Protein AF-A0A2X3F222-F1 (afdb_monomer_lite)

Foldseek 3Di:
DVVVCVPDPPDLVVVLVVVVCQLVVQLVVQVVVVHHSNVSSVVSVVCCVPVCPLVPDDPVSNVVSVVVVVVVVCVVQVVLVVVLVVCVVVLVVVVVVVQVVDPPRDPVVLLVLLVVVLVVLLCVQLVVLVVLLVCQCVPVPPHRDPSVPDDSLVSNLVSLQDQDGNVLQVVLVPPDQADPVRHGDPCSSVSSNSSSSNNVVSVVSSVPVNCVSCVPDPDPVVVVVVVVVVVVVVVVVVVVVVVPPPPPDDDDDDDDDDDDDDDPPPPVVPDDD

Sequence (273 aa):
MRFLSRWGGDEPATQIVLLFLLPFASYLIAEHIGVSGILAAVAAGMTITRSGVMRTAPLAMRLRANSTWAMLEFVFNGMVFLLLGLQLPDILSSSLVAAEADPNVETWMLFTDIILIYAALMLVRFGWLWSMRKLSQRFLKKKPMEFGSWTTRELLISSVAGVRGAITLAGVLSIPLLLPDGNVFPARYELIFLAAGVILFSLFVGVIALPILLRHIESSDNVQQRKEERLARAATADVAIVAIPEDGRASGGGYQREYRYPAADRSQFAGDR

Radius of gyration: 27.93 Å; chains: 1; bounding box: 78×51×76 Å

Secondary structure (DSSP, 8-state):
-TTTTTTS-S-HHHHHHHHHHHHHHHHHHHHHTTS-HHHHHHHHHHHHHHTSHHHHS-HHHHHHHHHHHHHHHHHHHHHHHHHHHHHHHHHHHHHHHHHHTSTT--HHHHHHHHHHHHHHHHHHHHHHHHHHHHHHHHH-SSS--GGGG--HHHHHHHHHH----HHHHHHHHTS-SB-TTSPBPTTHHHHHHHHHHHHHHHHHHHHHHHHHHHTT---HHHHHHHHHHHHHHHHHHHHHHHHS-S-SS----------------GGGGSS--

InterPro domains:
  IPR004705 Cation/H+ exchanger, CPA1 family, bacteria [TIGR00831] (4-245)
  IPR006153 Cation/H+ exchanger, transmembrane domain [PF00999] (2-215)
  IPR018422 Cation/H+ exchanger, CPA1 family [PTHR10110] (11-230)

Structure (mmCIF, N/CA/C/O backbone):
data_AF-A0A2X3F222-F1
#
_entry.id   AF-A0A2X3F222-F1
#
loop_
_atom_site.group_PDB
_atom_site.id
_atom_site.type_symbol
_atom_site.label_atom_id
_atom_site.label_alt_id
_atom_site.label_comp_id
_atom_site.label_asym_id
_atom_site.label_entity_id
_atom_site.label_seq_id
_atom_site.pdbx_PDB_ins_code
_atom_site.Cartn_x
_atom_site.Cartn_y
_atom_site.Cartn_z
_atom_site.occupancy
_atom_site.B_iso_or_equiv
_atom_site.auth_seq_id
_atom_site.auth_comp_id
_atom_site.auth_asym_id
_atom_site.auth_atom_id
_atom_site.pdbx_PDB_model_num
ATOM 1 N N . MET A 1 1 ? -8.999 19.609 20.726 1.00 48.91 1 MET A N 1
ATOM 2 C CA . MET A 1 1 ? -10.269 19.864 20.003 1.00 48.91 1 MET A CA 1
ATOM 3 C C . MET A 1 1 ? -11.337 20.644 20.783 1.00 48.91 1 MET A C 1
ATOM 5 O O . MET A 1 1 ? -12.169 21.240 20.120 1.00 48.91 1 MET A O 1
ATOM 9 N N . ARG A 1 2 ? -11.296 20.780 22.125 1.00 45.56 2 ARG A N 1
ATOM 10 C CA . ARG A 1 2 ? -12.192 21.716 22.861 1.00 45.56 2 ARG A CA 1
ATOM 11 C C . ARG A 1 2 ? -12.072 23.188 22.420 1.00 45.56 2 ARG A C 1
ATOM 13 O O . ARG A 1 2 ? -13.019 23.947 22.552 1.00 45.56 2 ARG A O 1
ATOM 20 N N . PHE A 1 3 ? -10.912 23.574 21.889 1.00 46.97 3 PHE A N 1
ATOM 21 C CA . PHE A 1 3 ? -10.687 24.890 21.287 1.00 46.97 3 PHE A CA 1
ATOM 22 C C . PHE A 1 3 ? -11.199 25.001 19.839 1.00 46.97 3 PHE A C 1
ATOM 24 O O . PHE A 1 3 ? -11.546 26.093 19.415 1.00 46.97 3 PHE A O 1
ATOM 31 N N . LEU A 1 4 ? -11.314 23.888 19.101 1.00 52.56 4 LEU A N 1
ATOM 32 C CA . LEU A 1 4 ? -11.770 23.881 17.702 1.00 52.56 4 LEU A CA 1
ATOM 33 C C . LEU A 1 4 ? -13.299 23.989 17.592 1.00 52.56 4 LEU A C 1
ATOM 35 O O . LEU A 1 4 ? -13.786 24.715 16.734 1.00 52.56 4 LEU A O 1
ATOM 39 N N . SER A 1 5 ? -14.052 23.378 18.515 1.00 53.50 5 SER A N 1
ATOM 40 C CA . SER A 1 5 ? -15.519 23.526 18.575 1.00 53.50 5 SER A CA 1
ATOM 41 C C . SER A 1 5 ? -15.985 24.902 19.066 1.00 53.50 5 SER A C 1
ATOM 43 O O . SER A 1 5 ? -17.172 25.189 19.044 1.00 53.50 5 SER A O 1
ATOM 45 N N . ARG A 1 6 ? -15.071 25.746 19.572 1.00 51.66 6 ARG A N 1
ATOM 46 C CA . ARG A 1 6 ? -15.379 27.130 19.968 1.00 51.66 6 ARG A CA 1
ATOM 47 C C . ARG A 1 6 ? -15.215 28.130 18.825 1.00 51.66 6 ARG A C 1
ATOM 49 O O . ARG A 1 6 ? -15.689 29.249 18.974 1.00 51.66 6 ARG A O 1
ATOM 56 N N . TRP A 1 7 ? -14.521 27.763 17.744 1.00 54.97 7 TRP A N 1
ATOM 57 C CA . TRP A 1 7 ? -14.196 28.670 16.633 1.00 54.97 7 TRP A CA 1
ATOM 58 C C . TRP A 1 7 ? -14.857 28.283 15.308 1.00 54.97 7 TRP A C 1
ATOM 60 O O . TRP A 1 7 ? -15.186 29.171 14.530 1.00 54.97 7 TRP A O 1
ATOM 70 N N . GLY A 1 8 ? -15.093 26.995 15.051 1.00 51.59 8 GLY A N 1
ATOM 71 C CA . GLY A 1 8 ? -15.929 26.552 13.937 1.00 51.59 8 GLY A CA 1
ATOM 72 C C . GLY A 1 8 ? -17.307 26.196 14.466 1.00 51.59 8 GLY A C 1
ATOM 73 O O . GLY A 1 8 ? -17.399 25.299 15.304 1.00 51.59 8 GLY A O 1
ATOM 74 N N . GLY A 1 9 ? -18.352 26.885 14.000 1.00 51.09 9 GLY A N 1
ATOM 75 C CA . GLY A 1 9 ? -19.736 26.482 14.251 1.00 51.09 9 GLY A CA 1
ATOM 76 C C . GLY A 1 9 ? -19.948 24.997 13.936 1.00 51.09 9 GLY A C 1
ATOM 77 O O . GLY A 1 9 ? -19.150 24.393 13.217 1.00 51.09 9 GLY A O 1
ATOM 78 N N . ASP A 1 10 ? -21.012 24.405 14.479 1.00 59.97 10 ASP A N 1
ATOM 79 C CA . ASP A 1 10 ? -21.367 22.974 14.393 1.00 59.97 10 ASP A CA 1
ATOM 80 C C . ASP A 1 10 ? -21.616 22.437 12.959 1.00 59.97 10 ASP A C 1
ATOM 82 O O . ASP A 1 10 ? -22.287 21.425 12.756 1.00 59.97 10 ASP A O 1
ATOM 86 N N . GLU A 1 11 ? -21.074 23.083 11.929 1.00 67.38 11 GLU A N 1
ATOM 87 C CA . GLU A 1 11 ? -21.138 22.646 10.550 1.00 67.38 11 GLU A CA 1
ATOM 88 C C . GLU A 1 11 ? -20.187 21.465 10.306 1.00 67.38 11 GLU A C 1
ATOM 90 O O . GLU A 1 11 ? -18.958 21.584 10.405 1.00 67.38 11 GLU A O 1
ATOM 95 N N . PRO A 1 12 ? -20.732 20.294 9.936 1.00 68.06 12 PRO A N 1
ATOM 96 C CA . PRO A 1 12 ? -19.948 19.079 9.773 1.00 68.06 12 PRO A CA 1
ATOM 97 C C . PRO A 1 12 ? -18.905 19.176 8.654 1.00 68.06 12 PRO A C 1
ATOM 99 O O . PRO A 1 12 ? -17.902 18.471 8.707 1.00 68.06 12 PRO A O 1
ATOM 102 N N . ALA A 1 13 ? -19.102 20.058 7.672 1.00 72.88 13 ALA A N 1
ATOM 103 C CA . ALA A 1 13 ? -18.168 20.260 6.568 1.00 72.88 13 ALA A CA 1
ATOM 104 C C . ALA A 1 13 ? -16.805 20.795 7.043 1.00 72.88 13 ALA A C 1
ATOM 106 O O . ALA A 1 13 ? -15.770 20.238 6.683 1.00 72.88 13 ALA A O 1
ATOM 107 N N . THR A 1 14 ? -16.793 21.809 7.912 1.00 76.50 14 THR A N 1
ATOM 108 C CA . THR A 1 14 ? -15.559 22.419 8.437 1.00 76.50 14 THR A CA 1
ATOM 109 C C . THR A 1 14 ? -14.728 21.407 9.218 1.00 76.50 14 THR A C 1
ATOM 111 O O . THR A 1 14 ? -13.509 21.335 9.069 1.00 76.50 14 THR A O 1
ATOM 114 N N . GLN A 1 15 ? -15.389 20.564 10.014 1.00 70.56 15 GLN A N 1
ATOM 115 C CA . GLN A 1 15 ? -14.712 19.524 10.788 1.00 70.56 15 GLN A CA 1
ATOM 116 C C . GLN A 1 15 ? -14.126 18.426 9.894 1.00 70.56 15 GLN A C 1
ATOM 118 O O . GLN A 1 15 ? -13.023 17.950 10.159 1.00 70.56 15 GLN A O 1
ATOM 123 N N . ILE A 1 16 ? -14.823 18.067 8.811 1.00 75.38 16 ILE A N 1
ATOM 124 C CA . ILE A 1 16 ? -14.323 17.120 7.809 1.00 75.38 16 ILE A CA 1
ATOM 125 C C . ILE A 1 16 ? -13.085 17.691 7.101 1.00 75.38 16 ILE A C 1
ATOM 127 O O . ILE A 1 16 ? -12.068 17.009 7.019 1.00 75.38 16 ILE A O 1
ATOM 131 N N . VAL A 1 17 ? -13.121 18.949 6.652 1.00 81.00 17 VAL A N 1
ATOM 132 C CA . VAL A 1 17 ? -11.968 19.598 5.995 1.00 81.00 17 VAL A CA 1
ATOM 133 C C . VAL A 1 17 ? -10.760 19.664 6.929 1.00 81.00 17 VAL A C 1
ATOM 135 O O . VAL A 1 17 ? -9.653 19.310 6.530 1.00 81.00 17 VAL A O 1
ATOM 138 N N . LEU A 1 18 ? -10.962 20.049 8.191 1.00 78.31 18 LEU A N 1
ATOM 139 C CA . LEU A 1 18 ? -9.892 20.062 9.191 1.00 78.31 18 LEU A CA 1
ATOM 140 C C . LEU A 1 18 ? -9.305 18.665 9.423 1.00 78.31 18 LEU A C 1
ATOM 142 O O . LEU A 1 18 ? -8.090 18.532 9.544 1.00 78.31 18 LEU A O 1
ATOM 146 N N . LEU A 1 19 ? -10.145 17.626 9.448 1.00 77.94 19 LEU A N 1
ATOM 147 C CA . LEU A 1 19 ? -9.699 16.238 9.570 1.00 77.94 19 LEU A CA 1
ATOM 148 C C . LEU A 1 19 ? -8.815 15.821 8.386 1.00 77.94 19 LEU A C 1
ATOM 150 O O . LEU A 1 19 ? -7.794 15.169 8.597 1.00 77.94 19 LEU A O 1
ATOM 154 N N . PHE A 1 20 ? -9.165 16.241 7.168 1.00 80.88 20 PHE A N 1
ATOM 155 C CA . PHE A 1 20 ? -8.349 16.009 5.974 1.00 80.88 20 PHE A CA 1
ATOM 156 C C . PHE A 1 20 ? -7.049 16.809 5.968 1.00 80.88 20 PHE A C 1
ATOM 158 O O . PHE A 1 20 ? -6.050 16.316 5.457 1.00 80.88 20 PHE A O 1
ATOM 165 N N . LEU A 1 21 ? -7.031 18.009 6.549 1.00 87.50 21 LEU A N 1
ATOM 166 C CA . LEU A 1 21 ? -5.844 18.865 6.580 1.00 87.50 21 LEU A CA 1
ATOM 167 C C . LEU A 1 21 ? -4.762 18.343 7.541 1.00 87.50 21 LEU A C 1
ATOM 169 O O . LEU A 1 21 ? -3.578 18.601 7.333 1.00 87.50 21 LEU A O 1
ATOM 173 N N . LEU A 1 22 ? -5.147 17.595 8.582 1.00 86.94 22 LEU A N 1
ATOM 174 C CA . LEU A 1 22 ? -4.231 17.103 9.620 1.00 86.94 22 LEU A CA 1
ATOM 175 C C . LEU A 1 22 ? -3.086 16.219 9.076 1.00 86.94 22 LEU A C 1
ATOM 177 O O . LEU A 1 22 ? -1.934 16.507 9.408 1.00 86.94 22 LEU A O 1
ATOM 181 N N . PRO A 1 23 ? -3.331 15.191 8.236 1.00 87.81 23 PRO A N 1
ATOM 182 C CA . PRO A 1 23 ? -2.260 14.427 7.594 1.00 87.81 23 PRO A CA 1
ATOM 183 C C . PRO A 1 23 ? -1.294 15.292 6.773 1.00 87.81 23 PRO A C 1
ATOM 185 O O . PRO A 1 23 ? -0.085 15.104 6.878 1.00 87.81 23 PRO A O 1
ATOM 188 N N . PHE A 1 24 ? -1.796 16.269 6.007 1.00 90.00 24 PHE A N 1
ATOM 189 C CA . PHE A 1 24 ? -0.954 17.153 5.187 1.00 90.00 24 PHE A CA 1
ATOM 190 C C . PHE A 1 24 ? -0.128 18.123 6.032 1.00 90.00 24 PHE A C 1
ATOM 192 O O . PHE A 1 24 ? 1.054 18.321 5.765 1.00 90.00 24 PHE A O 1
ATOM 199 N N . ALA A 1 25 ? -0.717 18.687 7.087 1.00 92.62 25 ALA A N 1
ATOM 200 C CA . ALA A 1 25 ? 0.016 19.512 8.040 1.00 92.62 25 ALA A CA 1
ATOM 201 C C . ALA A 1 25 ? 1.134 18.702 8.713 1.00 92.62 25 ALA A C 1
ATOM 203 O O . ALA A 1 25 ? 2.271 19.163 8.788 1.00 92.62 25 ALA A O 1
ATOM 204 N N . SER A 1 26 ? 0.835 17.469 9.138 1.00 93.69 26 SER A N 1
ATOM 205 C CA . SER A 1 26 ? 1.839 16.567 9.707 1.00 93.69 26 SER A CA 1
ATOM 206 C C . SER A 1 26 ? 2.945 16.224 8.710 1.00 93.69 26 SER A C 1
ATOM 208 O O . SER A 1 26 ? 4.100 16.148 9.118 1.00 93.69 26 SER A O 1
ATOM 210 N N . TYR A 1 27 ? 2.605 16.020 7.434 1.00 94.12 27 TYR A N 1
ATOM 211 C CA . TYR A 1 27 ? 3.567 15.764 6.364 1.00 94.12 27 TYR A CA 1
ATOM 212 C C . TYR A 1 27 ? 4.530 16.945 6.188 1.00 94.12 27 TYR A C 1
ATOM 214 O O . TYR A 1 27 ? 5.740 16.760 6.269 1.00 94.12 27 TYR A O 1
ATOM 222 N N . LEU A 1 28 ? 4.003 18.164 6.023 1.00 95.00 28 LEU A N 1
ATOM 223 C CA . LEU A 1 28 ? 4.816 19.361 5.779 1.00 95.00 28 LEU A CA 1
ATOM 224 C C . LEU A 1 28 ? 5.735 19.702 6.958 1.00 95.00 28 LEU A C 1
ATOM 226 O O . LEU A 1 28 ? 6.895 20.052 6.751 1.00 95.00 28 LEU A O 1
ATOM 230 N N . ILE A 1 29 ? 5.234 19.581 8.191 1.00 94.75 29 ILE A N 1
ATOM 231 C CA . ILE A 1 29 ? 6.033 19.831 9.401 1.00 94.75 29 ILE A CA 1
ATOM 232 C C . ILE A 1 29 ? 7.186 18.828 9.501 1.00 94.75 29 ILE A C 1
ATOM 234 O O . ILE A 1 29 ? 8.311 19.210 9.812 1.00 94.75 29 ILE A O 1
ATOM 238 N N . ALA A 1 30 ? 6.912 17.551 9.236 1.00 95.88 30 ALA A N 1
ATOM 239 C CA . ALA A 1 30 ? 7.915 16.495 9.274 1.00 95.88 30 ALA A CA 1
ATOM 240 C C . ALA A 1 30 ? 9.008 16.701 8.218 1.00 95.88 30 ALA A C 1
ATOM 242 O O . ALA A 1 30 ? 10.193 16.658 8.555 1.00 95.88 30 ALA A O 1
ATOM 243 N N . GLU A 1 31 ? 8.617 17.015 6.984 1.00 94.31 31 GLU A N 1
ATOM 244 C CA . GLU A 1 31 ? 9.564 17.261 5.895 1.00 94.31 31 GLU A CA 1
ATOM 245 C C . GLU A 1 31 ? 10.481 18.456 6.208 1.00 94.31 31 GLU A C 1
ATOM 247 O O . GLU A 1 31 ? 11.683 18.410 5.957 1.00 94.31 31 GLU A O 1
ATOM 252 N N . HIS A 1 32 ? 9.947 19.502 6.853 1.00 95.06 32 HIS A N 1
ATOM 253 C CA . HIS A 1 32 ? 10.725 20.681 7.246 1.00 95.06 32 HIS A CA 1
ATOM 254 C C . HIS A 1 32 ? 11.795 20.387 8.311 1.00 95.06 32 HIS A C 1
ATOM 256 O O . HIS A 1 32 ? 12.809 21.077 8.380 1.00 95.06 32 HIS A O 1
ATOM 262 N N . ILE A 1 33 ? 11.587 19.358 9.136 1.00 95.75 33 ILE A N 1
ATOM 263 C CA . ILE A 1 33 ? 12.533 18.914 10.175 1.00 95.75 33 ILE A CA 1
ATOM 264 C C . ILE A 1 33 ? 13.461 17.803 9.629 1.00 95.75 33 ILE A C 1
ATOM 266 O O . ILE A 1 33 ? 14.334 17.307 10.338 1.00 95.75 33 ILE A O 1
ATOM 270 N N . GLY A 1 34 ? 13.311 17.416 8.355 1.00 93.25 34 GLY A N 1
ATOM 271 C CA . GLY A 1 34 ? 14.131 16.391 7.704 1.00 93.25 34 GLY A CA 1
ATOM 272 C C . GLY A 1 34 ? 13.767 14.954 8.093 1.00 93.25 34 GLY A C 1
ATOM 273 O O . GLY A 1 34 ? 14.592 14.052 7.949 1.00 93.25 34 GLY A O 1
ATOM 274 N N . VAL A 1 35 ? 12.553 14.720 8.605 1.00 95.50 35 VAL A N 1
ATOM 275 C CA . VAL A 1 35 ? 12.031 13.373 8.892 1.00 95.50 35 VAL A CA 1
ATOM 276 C C . VAL A 1 35 ? 10.973 12.976 7.861 1.00 95.50 35 VAL A C 1
ATOM 278 O O . VAL A 1 35 ? 10.419 13.824 7.174 1.00 95.50 35 VAL A O 1
ATOM 281 N N . SER A 1 36 ? 10.662 11.681 7.743 1.00 93.31 36 SER A N 1
ATOM 282 C CA . SER A 1 36 ? 9.719 11.197 6.723 1.00 93.31 36 SER A CA 1
ATOM 283 C C . SER A 1 36 ? 8.306 11.765 6.917 1.00 93.31 36 SER A C 1
ATOM 285 O O . SER A 1 36 ? 7.572 11.327 7.814 1.00 93.31 36 SER A O 1
ATOM 287 N N . GLY A 1 37 ? 7.891 12.673 6.026 1.00 92.31 37 GLY A N 1
ATOM 288 C CA . GLY A 1 37 ? 6.539 13.229 6.024 1.00 92.31 37 GLY A CA 1
ATOM 289 C C . GLY A 1 37 ? 5.447 12.168 5.879 1.00 92.31 37 GLY A C 1
ATOM 290 O O . GLY A 1 37 ? 4.405 12.247 6.534 1.00 92.31 37 GLY A O 1
ATOM 291 N N . ILE A 1 38 ? 5.693 11.129 5.073 1.00 91.94 38 ILE A N 1
ATOM 292 C CA . ILE A 1 38 ? 4.734 10.036 4.837 1.00 91.94 38 ILE A CA 1
ATOM 293 C C . ILE A 1 38 ? 4.471 9.267 6.138 1.00 91.94 38 ILE A C 1
ATOM 295 O O . ILE A 1 38 ? 3.317 9.050 6.510 1.00 91.94 38 ILE A O 1
ATOM 299 N N . LEU A 1 39 ? 5.528 8.890 6.868 1.00 93.25 39 LEU A N 1
ATOM 300 C CA . LEU A 1 39 ? 5.387 8.181 8.143 1.00 93.25 39 LEU A CA 1
ATOM 301 C C . LEU A 1 39 ? 4.726 9.057 9.212 1.00 93.25 39 LEU A C 1
ATOM 303 O O . LEU A 1 39 ? 3.923 8.549 9.996 1.00 93.25 39 LEU A O 1
ATOM 307 N N . ALA A 1 40 ? 5.006 10.363 9.219 1.00 94.50 40 ALA A N 1
ATOM 308 C CA . ALA A 1 40 ? 4.361 11.304 10.129 1.00 94.50 40 ALA A CA 1
ATOM 309 C C . ALA A 1 40 ? 2.846 11.399 9.876 1.00 94.50 40 ALA A C 1
ATOM 311 O O . ALA A 1 40 ? 2.055 11.262 10.811 1.00 94.50 40 ALA A O 1
ATOM 312 N N . ALA A 1 41 ? 2.429 11.535 8.613 1.00 92.56 41 ALA A N 1
ATOM 313 C CA . ALA A 1 41 ? 1.017 11.552 8.233 1.00 92.56 41 ALA A CA 1
ATOM 314 C C . ALA A 1 41 ? 0.291 10.247 8.620 1.00 92.56 41 ALA A C 1
ATOM 316 O O . ALA A 1 41 ? -0.818 10.286 9.161 1.00 92.56 41 ALA A O 1
ATOM 317 N N . VAL A 1 42 ? 0.935 9.090 8.417 1.00 91.56 42 VAL A N 1
ATOM 318 C CA . VAL A 1 42 ? 0.401 7.779 8.831 1.00 91.56 42 VAL A CA 1
ATOM 319 C C . VAL A 1 42 ? 0.269 7.692 10.352 1.00 91.56 42 VAL A C 1
ATOM 321 O O . VAL A 1 42 ? -0.779 7.281 10.856 1.00 91.56 42 VAL A O 1
ATOM 324 N N . ALA A 1 43 ? 1.290 8.118 11.099 1.00 91.19 43 ALA A N 1
ATOM 325 C CA . ALA A 1 43 ? 1.252 8.140 12.558 1.00 91.19 43 ALA A CA 1
ATOM 326 C C . ALA A 1 43 ? 0.135 9.057 13.083 1.00 91.19 43 ALA A C 1
ATOM 328 O O . ALA A 1 43 ? -0.583 8.679 14.016 1.00 91.19 43 ALA A O 1
ATOM 329 N N . ALA A 1 44 ? -0.071 10.219 12.456 1.00 88.44 44 ALA A N 1
ATOM 330 C CA . ALA A 1 44 ? -1.178 11.117 12.771 1.00 88.44 44 ALA A CA 1
ATOM 331 C C . ALA A 1 44 ? -2.538 10.432 12.543 1.00 88.44 44 ALA A C 1
ATOM 333 O O . ALA A 1 44 ? -3.371 10.415 13.452 1.00 88.44 44 ALA A O 1
ATOM 334 N N . GLY A 1 45 ? -2.740 9.780 11.391 1.00 85.19 45 GLY A N 1
ATOM 335 C CA . GLY A 1 45 ? -3.969 9.033 11.087 1.00 85.19 45 GLY A CA 1
ATOM 336 C C . GLY A 1 45 ? -4.243 7.877 12.062 1.00 85.19 45 GLY A C 1
ATOM 337 O O . GLY A 1 45 ? -5.357 7.737 12.585 1.00 85.19 45 GLY A O 1
ATOM 338 N N . MET A 1 46 ? -3.215 7.086 12.387 1.00 86.69 46 MET A N 1
ATOM 339 C CA . MET A 1 46 ? -3.308 6.013 13.388 1.00 86.69 46 MET A CA 1
ATOM 340 C C . MET A 1 46 ? -3.661 6.563 14.777 1.00 86.69 46 MET A C 1
ATOM 342 O O . MET A 1 46 ? -4.501 5.994 15.481 1.00 86.69 46 MET A O 1
ATOM 346 N N . THR A 1 47 ? -3.067 7.695 15.163 1.00 84.50 47 THR A N 1
ATOM 347 C CA . THR A 1 47 ? -3.325 8.352 16.453 1.00 84.50 47 THR A CA 1
ATOM 348 C C . THR A 1 47 ? -4.754 8.880 16.535 1.00 84.50 47 THR A C 1
ATOM 350 O O . THR A 1 47 ? -5.434 8.649 17.537 1.00 84.50 47 THR A O 1
ATOM 353 N N . ILE A 1 48 ? -5.254 9.523 15.475 1.00 76.94 48 ILE A N 1
ATOM 354 C CA . ILE A 1 48 ? -6.639 10.012 15.397 1.00 76.94 48 ILE A CA 1
ATOM 355 C C . ILE A 1 48 ? -7.621 8.851 15.588 1.00 76.94 48 ILE A C 1
ATOM 357 O O . ILE A 1 48 ? -8.530 8.943 16.416 1.00 76.94 48 ILE A O 1
ATOM 361 N N . THR A 1 49 ? -7.383 7.728 14.910 1.00 73.12 49 THR A N 1
ATOM 362 C CA . THR A 1 49 ? -8.237 6.534 14.999 1.00 73.12 49 THR A CA 1
ATOM 363 C C . THR A 1 49 ? -8.220 5.919 16.404 1.00 73.12 49 THR A C 1
ATOM 365 O O . THR A 1 49 ? -9.268 5.550 16.938 1.00 73.12 49 THR A O 1
ATOM 368 N N . ARG A 1 50 ? -7.046 5.854 17.047 1.00 70.00 50 ARG A N 1
ATOM 369 C CA . ARG A 1 50 ? -6.871 5.228 18.371 1.00 70.00 50 ARG A CA 1
ATOM 370 C C . ARG A 1 50 ? -7.306 6.112 19.541 1.00 70.00 50 ARG A C 1
ATOM 372 O O . ARG A 1 50 ? -7.713 5.594 20.576 1.00 70.00 50 ARG A O 1
ATOM 379 N N . SER A 1 51 ? -7.237 7.431 19.390 1.00 66.50 51 SER A N 1
ATOM 380 C CA . SER A 1 51 ? -7.517 8.403 20.458 1.00 66.50 51 SER A CA 1
ATOM 381 C C . SER A 1 51 ? -8.981 8.442 20.920 1.00 66.50 51 SER A C 1
ATOM 383 O O . SER A 1 51 ? -9.299 9.137 21.882 1.00 66.50 51 SER A O 1
ATOM 385 N N . GLY A 1 52 ? -9.896 7.733 20.245 1.00 59.94 52 GLY A N 1
ATOM 386 C CA . GLY A 1 52 ? -11.322 7.736 20.585 1.00 59.94 52 GLY A CA 1
ATOM 387 C C . GLY A 1 52 ? -12.011 9.081 20.336 1.00 59.94 52 GLY A C 1
ATOM 388 O O . GLY A 1 52 ? -13.201 9.206 20.607 1.00 59.94 52 GLY A O 1
ATOM 389 N N . VAL A 1 53 ? -11.304 10.063 19.768 1.00 57.25 53 VAL A N 1
ATOM 390 C CA . VAL A 1 53 ? -11.819 11.399 19.429 1.00 57.25 53 VAL A CA 1
ATOM 391 C C . VAL A 1 53 ? -13.026 11.300 18.493 1.00 57.25 53 VAL A C 1
ATOM 393 O O . VAL A 1 53 ? -14.019 11.994 18.690 1.00 57.25 53 VAL A O 1
ATOM 396 N N . MET A 1 54 ? -13.001 10.350 17.553 1.00 55.97 54 MET A N 1
ATOM 397 C CA . MET A 1 54 ? -14.139 10.060 16.676 1.00 55.97 54 MET A CA 1
ATOM 398 C C . MET A 1 54 ? -15.344 9.466 17.424 1.00 55.97 54 MET A C 1
ATOM 400 O O . MET A 1 54 ? -16.455 9.527 16.919 1.00 55.97 54 MET A O 1
ATOM 404 N N . ARG A 1 55 ? -15.153 8.861 18.604 1.00 54.91 55 ARG A N 1
ATOM 405 C CA . ARG A 1 55 ? -16.202 8.165 19.373 1.00 54.91 55 ARG A CA 1
ATOM 406 C C . ARG A 1 55 ? -17.129 9.140 20.109 1.00 54.91 55 ARG A C 1
ATOM 408 O O . ARG A 1 55 ? -18.269 8.782 20.376 1.00 54.91 55 ARG A O 1
ATOM 415 N N . THR A 1 56 ? -16.649 10.356 20.377 1.00 55.62 56 THR A N 1
ATOM 416 C CA . THR A 1 56 ? -17.412 11.459 20.990 1.00 55.62 56 THR A CA 1
ATOM 417 C C . THR A 1 56 ? -18.100 12.346 19.942 1.00 55.62 56 THR A C 1
ATOM 419 O O . THR A 1 56 ? -18.972 13.138 20.286 1.00 55.62 56 THR A O 1
ATOM 422 N N . ALA A 1 57 ? -17.731 12.223 18.662 1.00 62.41 57 ALA A N 1
ATOM 423 C CA . ALA A 1 57 ? -18.365 12.957 17.572 1.00 62.41 57 ALA A CA 1
ATOM 424 C C . ALA A 1 57 ? -19.764 12.386 17.248 1.00 62.41 57 ALA A C 1
ATOM 426 O O . ALA A 1 57 ? -19.952 11.165 17.322 1.00 62.41 57 ALA A O 1
ATOM 427 N N . PRO A 1 58 ? -20.737 13.225 16.838 1.00 67.00 58 PRO A N 1
ATOM 428 C CA . PRO A 1 58 ? -22.064 12.765 16.433 1.00 67.00 58 PRO A CA 1
ATOM 429 C C . PRO A 1 58 ? -21.984 11.663 15.366 1.00 67.00 58 PRO A C 1
ATOM 431 O O . PRO A 1 58 ? -21.227 11.777 14.401 1.00 67.00 58 PRO A O 1
ATOM 434 N N . LEU A 1 59 ? -22.790 10.602 15.498 1.00 63.62 59 LEU A N 1
ATOM 435 C CA . LEU A 1 59 ? -22.768 9.444 14.587 1.00 63.62 59 LEU A CA 1
ATOM 436 C C . LEU A 1 59 ? -22.902 9.853 13.108 1.00 63.62 59 LEU A C 1
ATOM 438 O O . LEU A 1 59 ? -22.170 9.350 12.256 1.00 63.62 59 LEU A O 1
ATOM 442 N N . ALA A 1 60 ? -23.774 10.823 12.817 1.00 65.44 60 ALA A N 1
ATOM 443 C CA . ALA A 1 60 ? -23.979 11.362 11.473 1.00 65.44 60 ALA A CA 1
ATOM 444 C C . ALA A 1 60 ? -22.706 11.989 10.870 1.00 65.44 60 ALA A C 1
ATOM 446 O O . ALA A 1 60 ? -22.471 11.878 9.669 1.00 65.44 60 ALA A O 1
ATOM 447 N N . MET A 1 61 ? -21.858 12.611 11.690 1.00 68.25 61 MET A N 1
ATOM 448 C CA . MET A 1 61 ? -20.594 13.200 11.247 1.00 68.25 61 MET A CA 1
ATOM 449 C C . MET A 1 61 ? -19.554 12.128 10.919 1.00 68.25 61 MET A C 1
ATOM 451 O O . MET A 1 61 ? -18.875 12.233 9.902 1.00 68.25 61 MET A O 1
ATOM 455 N N . ARG A 1 62 ? -19.470 11.063 11.727 1.00 70.56 62 ARG A N 1
ATOM 456 C CA . ARG A 1 62 ? -18.559 9.932 11.478 1.00 70.56 62 ARG A CA 1
ATOM 457 C C . ARG A 1 62 ? -18.898 9.214 10.178 1.00 70.56 62 ARG A C 1
ATOM 459 O O . ARG A 1 62 ? -18.006 8.902 9.401 1.00 70.56 62 ARG A O 1
ATOM 466 N N . LEU A 1 63 ? -20.190 8.979 9.939 1.00 73.88 63 LEU A N 1
ATOM 467 C CA . LEU A 1 63 ? -20.668 8.334 8.715 1.00 73.88 63 LEU A CA 1
ATOM 468 C C . LEU A 1 63 ? -20.344 9.175 7.478 1.00 73.88 63 LEU A C 1
ATOM 470 O O . LEU A 1 63 ? -19.846 8.638 6.490 1.00 73.88 63 LEU A O 1
ATOM 474 N N . ARG A 1 64 ? -20.557 10.495 7.550 1.00 77.12 64 ARG A N 1
ATOM 475 C CA . ARG A 1 64 ? -20.197 11.421 6.467 1.00 77.12 64 ARG A CA 1
ATOM 476 C C . ARG A 1 64 ? -18.687 11.453 6.230 1.00 77.12 64 ARG A C 1
ATOM 478 O O . ARG A 1 64 ? -18.270 11.255 5.098 1.00 77.12 64 ARG A O 1
ATOM 485 N N . ALA A 1 65 ? -17.879 11.608 7.280 1.00 77.06 65 ALA A N 1
ATOM 486 C CA . ALA A 1 65 ? -16.419 11.621 7.174 1.00 77.06 65 ALA A CA 1
ATOM 487 C C . ALA A 1 65 ? -15.866 10.315 6.577 1.00 77.06 65 ALA A C 1
ATOM 489 O O . ALA A 1 65 ? -15.057 10.365 5.655 1.00 77.06 65 ALA A O 1
ATOM 490 N N . ASN A 1 66 ? -16.352 9.158 7.038 1.00 81.81 66 ASN A N 1
ATOM 491 C CA . ASN A 1 66 ? -15.958 7.855 6.497 1.00 81.81 66 ASN A CA 1
ATOM 492 C C . ASN A 1 66 ? -16.348 7.706 5.023 1.00 81.81 66 ASN A C 1
ATOM 494 O O . ASN A 1 66 ? -15.569 7.176 4.239 1.00 81.81 66 ASN A O 1
ATOM 498 N N . SER A 1 67 ? -17.532 8.187 4.636 1.00 85.81 67 SER A N 1
ATOM 499 C CA . SER A 1 67 ? -17.991 8.129 3.243 1.00 85.81 67 SER A CA 1
ATOM 500 C C . SER A 1 67 ? -17.141 9.021 2.337 1.00 85.81 67 SER A C 1
ATOM 502 O O . SER A 1 67 ? -16.719 8.585 1.270 1.00 85.81 67 SER A O 1
ATOM 504 N N . THR A 1 68 ? -16.835 10.248 2.773 1.00 86.06 68 THR A N 1
ATOM 505 C CA . THR A 1 68 ? -15.942 11.153 2.036 1.00 86.06 68 THR A CA 1
ATOM 506 C C . THR A 1 68 ? -14.533 10.572 1.922 1.00 86.06 68 THR A C 1
ATOM 508 O O . THR A 1 68 ? -13.926 10.645 0.858 1.00 86.06 68 THR A O 1
ATOM 511 N N . TRP A 1 69 ? -14.022 9.958 2.994 1.00 85.75 69 TRP A N 1
ATOM 512 C CA . TRP A 1 69 ? -12.720 9.293 2.990 1.00 85.75 69 TRP A CA 1
ATOM 513 C C . TRP A 1 69 ? -12.694 8.121 2.001 1.00 85.75 69 TRP A C 1
ATOM 515 O O . TRP A 1 69 ? -11.818 8.071 1.144 1.00 85.75 69 TRP A O 1
ATOM 525 N N . ALA A 1 70 ? -13.705 7.249 2.037 1.00 88.38 70 ALA A N 1
ATOM 526 C CA . ALA A 1 70 ? -13.835 6.131 1.103 1.00 88.38 70 ALA A CA 1
ATOM 527 C C . ALA A 1 70 ? -13.955 6.598 -0.359 1.00 88.38 70 ALA A C 1
ATOM 529 O O . ALA A 1 70 ? -13.364 5.994 -1.252 1.00 88.38 70 ALA A O 1
ATOM 530 N N . MET A 1 71 ? -14.678 7.694 -0.615 1.00 91.62 71 MET A N 1
ATOM 531 C CA . MET A 1 71 ? -14.764 8.293 -1.950 1.00 91.62 71 MET A CA 1
ATOM 532 C C . MET A 1 71 ? -13.392 8.779 -2.436 1.00 91.62 71 MET A C 1
ATOM 534 O O . MET A 1 71 ? -13.024 8.514 -3.578 1.00 91.62 71 MET A O 1
ATOM 538 N N . LEU A 1 72 ? -12.618 9.454 -1.582 1.00 90.25 72 LEU A N 1
ATOM 539 C CA . LEU A 1 72 ? -11.269 9.912 -1.930 1.00 90.25 72 LEU A CA 1
ATOM 540 C C . LEU A 1 72 ? -10.302 8.747 -2.146 1.00 90.25 72 LEU A C 1
ATOM 542 O O . LEU A 1 72 ? -9.558 8.760 -3.123 1.00 90.25 72 LEU A O 1
ATOM 546 N N . GLU A 1 73 ? -10.340 7.721 -1.294 1.00 89.50 73 GLU A N 1
ATOM 547 C CA . GLU A 1 73 ? -9.557 6.497 -1.490 1.00 89.50 73 GLU A CA 1
ATOM 548 C C . GLU A 1 73 ? -9.898 5.827 -2.822 1.00 89.50 73 GLU A C 1
ATOM 550 O O . GLU A 1 73 ? -8.997 5.413 -3.550 1.00 89.50 73 GLU A O 1
ATOM 555 N N . PHE A 1 74 ? -11.183 5.748 -3.172 1.00 90.56 74 PHE A N 1
ATOM 556 C CA . PHE A 1 74 ? -11.620 5.197 -4.450 1.00 90.56 74 PHE A CA 1
ATOM 557 C C . PHE A 1 74 ? -11.088 6.013 -5.635 1.00 90.56 74 PHE A C 1
ATOM 559 O O . PHE A 1 74 ? -10.518 5.439 -6.563 1.00 90.56 74 PHE A O 1
ATOM 566 N N . VAL A 1 75 ? -11.213 7.343 -5.587 1.00 93.69 75 VAL A N 1
ATOM 567 C CA . VAL A 1 75 ? -10.736 8.234 -6.655 1.00 93.69 75 VAL A CA 1
ATOM 568 C C . VAL A 1 75 ? -9.216 8.169 -6.795 1.00 93.69 75 VAL A C 1
ATOM 570 O O . VAL A 1 75 ? -8.723 8.006 -7.908 1.00 93.69 75 VAL A O 1
ATOM 573 N N . PHE A 1 76 ? -8.459 8.246 -5.697 1.00 91.00 76 PHE A N 1
ATOM 574 C CA . PHE A 1 76 ? -6.996 8.201 -5.753 1.00 91.00 76 PHE A CA 1
ATOM 575 C C . PHE A 1 76 ? -6.472 6.838 -6.193 1.00 91.00 76 PHE A C 1
ATOM 577 O O . PHE A 1 76 ? -5.601 6.781 -7.059 1.00 91.00 76 PHE A O 1
ATOM 584 N N . ASN A 1 77 ? -7.020 5.738 -5.671 1.00 89.75 77 ASN A N 1
ATOM 585 C CA . ASN A 1 77 ? -6.637 4.409 -6.144 1.00 89.75 77 ASN A CA 1
ATOM 586 C C . ASN A 1 77 ? -6.988 4.237 -7.627 1.00 89.75 77 ASN A C 1
ATOM 588 O O . ASN A 1 77 ? -6.149 3.776 -8.399 1.00 89.75 77 ASN A O 1
ATOM 592 N N . GLY A 1 78 ? -8.183 4.669 -8.043 1.00 90.12 78 GLY A N 1
ATOM 593 C CA . GLY A 1 78 ? -8.607 4.655 -9.441 1.00 90.12 78 GLY A CA 1
ATOM 594 C C . GLY A 1 78 ? -7.674 5.461 -10.345 1.00 90.12 78 GLY A C 1
ATOM 595 O O . GLY A 1 78 ? -7.250 4.956 -11.380 1.00 90.12 78 GLY A O 1
ATOM 596 N N . MET A 1 79 ? -7.281 6.667 -9.929 1.00 91.31 79 MET A N 1
ATOM 597 C CA . MET A 1 79 ? -6.336 7.513 -10.662 1.00 91.31 79 MET A CA 1
ATOM 598 C C . MET A 1 79 ? -4.967 6.844 -10.799 1.00 91.31 79 MET A C 1
ATOM 600 O O . MET A 1 79 ? -4.403 6.830 -11.888 1.00 91.31 79 MET A O 1
ATOM 604 N N . VAL A 1 80 ? -4.440 6.248 -9.727 1.00 88.56 80 VAL A N 1
ATOM 605 C CA . VAL A 1 80 ? -3.136 5.574 -9.757 1.00 88.56 80 VAL A CA 1
ATOM 606 C C . VAL A 1 80 ? -3.157 4.350 -10.678 1.00 88.56 80 VAL A C 1
ATOM 608 O O . VAL A 1 80 ? -2.223 4.155 -11.456 1.00 88.56 80 VAL A O 1
ATOM 611 N N . PHE A 1 81 ? -4.231 3.557 -10.656 1.00 87.44 81 PHE A N 1
ATOM 612 C CA . PHE A 1 81 ? -4.384 2.429 -11.579 1.00 87.44 81 PHE A CA 1
ATOM 613 C C . PHE A 1 81 ? -4.627 2.868 -13.025 1.00 87.44 81 PHE A C 1
ATOM 615 O O . PHE A 1 81 ? -4.119 2.222 -13.938 1.00 87.44 81 PHE A O 1
ATOM 622 N N . LEU A 1 82 ? -5.345 3.971 -13.245 1.00 90.81 82 LEU A N 1
ATOM 623 C CA . LEU A 1 82 ? -5.526 4.550 -14.575 1.00 90.81 82 LEU A CA 1
ATOM 624 C C . LEU A 1 82 ? -4.186 5.024 -15.143 1.00 90.81 82 LEU A C 1
ATOM 626 O O . LEU A 1 82 ? -3.867 4.705 -16.284 1.00 90.81 82 LEU A O 1
ATOM 630 N N . LEU A 1 83 ? -3.375 5.719 -14.339 1.00 88.75 83 LEU A N 1
ATOM 631 C CA . LEU A 1 83 ? -2.029 6.142 -14.729 1.00 88.75 83 LEU A CA 1
ATOM 632 C C . LEU A 1 83 ? -1.124 4.947 -15.036 1.00 88.75 83 LEU A C 1
ATOM 634 O O . LEU A 1 83 ? -0.423 4.976 -16.043 1.00 88.75 83 LEU A O 1
ATOM 638 N N . LEU A 1 84 ? -1.165 3.891 -14.216 1.00 87.69 84 LEU A N 1
ATOM 639 C CA . LEU A 1 84 ? -0.448 2.646 -14.502 1.00 87.69 84 LEU A CA 1
ATOM 640 C C . LEU A 1 84 ? -0.892 2.055 -15.844 1.00 87.69 84 LEU A C 1
ATOM 642 O O . LEU A 1 84 ? -0.053 1.734 -16.677 1.00 87.69 84 LEU A O 1
ATOM 646 N N . GLY A 1 85 ? -2.205 1.946 -16.060 1.00 87.81 85 GLY A N 1
ATOM 647 C CA . GLY A 1 85 ? -2.781 1.415 -17.292 1.00 87.81 85 GLY A CA 1
ATOM 648 C C . GLY A 1 85 ? -2.386 2.218 -18.530 1.00 87.81 85 GLY A C 1
ATOM 649 O O . GLY A 1 85 ? -2.089 1.630 -19.565 1.00 87.81 85 GLY A O 1
ATOM 650 N N . LEU A 1 86 ? -2.320 3.545 -18.407 1.00 89.31 86 LEU A N 1
ATOM 651 C CA . LEU A 1 86 ? -1.883 4.434 -19.481 1.00 89.31 86 LEU A CA 1
ATOM 652 C C . LEU A 1 86 ? -0.381 4.311 -19.769 1.00 89.31 86 LEU A C 1
ATOM 654 O O . LEU A 1 86 ? 0.017 4.426 -20.920 1.00 89.31 86 LEU A O 1
ATOM 658 N N . GLN A 1 87 ? 0.442 4.062 -18.748 1.00 85.69 87 GLN A N 1
ATOM 659 C CA . GLN A 1 87 ? 1.893 3.909 -18.898 1.00 85.69 87 GLN A CA 1
ATOM 660 C C . GLN A 1 87 ? 2.305 2.513 -19.392 1.00 85.69 87 GLN A C 1
ATOM 662 O O . GLN A 1 87 ? 3.421 2.350 -19.878 1.00 85.69 87 GLN A O 1
ATOM 667 N N . LEU A 1 88 ? 1.435 1.499 -19.288 1.00 83.81 88 LEU A N 1
ATOM 668 C CA . LEU A 1 88 ? 1.767 0.121 -19.671 1.00 83.81 88 LEU A CA 1
ATOM 669 C C . LEU A 1 88 ? 2.297 -0.035 -21.106 1.00 83.81 88 LEU A C 1
ATOM 671 O O . LEU A 1 88 ? 3.292 -0.742 -21.260 1.00 83.81 88 LEU A O 1
ATOM 675 N N . PRO A 1 89 ? 1.702 0.578 -22.150 1.00 81.25 89 PRO A N 1
ATOM 676 C CA . PRO A 1 89 ? 2.206 0.449 -23.518 1.00 81.25 89 PRO A CA 1
ATOM 677 C C . PRO A 1 89 ? 3.627 1.003 -23.686 1.00 81.25 89 PRO A C 1
ATOM 679 O O . PRO A 1 89 ? 4.468 0.373 -24.332 1.00 81.25 89 PRO A O 1
ATOM 682 N N . ASP A 1 90 ? 3.919 2.144 -23.061 1.00 79.75 90 ASP A N 1
ATOM 683 C CA . ASP A 1 90 ? 5.244 2.774 -23.102 1.00 79.75 90 ASP A CA 1
ATOM 684 C C . ASP A 1 90 ? 6.280 1.921 -22.357 1.00 79.75 90 ASP A C 1
ATOM 686 O O . ASP A 1 90 ? 7.403 1.722 -22.821 1.00 79.75 90 ASP A O 1
ATOM 690 N N . ILE A 1 91 ? 5.885 1.350 -21.217 1.00 77.31 91 ILE A N 1
ATOM 691 C CA . ILE A 1 91 ? 6.718 0.437 -20.427 1.00 77.31 91 ILE A CA 1
ATOM 692 C C . ILE A 1 91 ? 7.006 -0.855 -21.213 1.00 77.31 91 ILE A C 1
ATOM 694 O O . ILE A 1 91 ? 8.144 -1.309 -21.255 1.00 77.31 91 ILE A O 1
ATOM 698 N N . LEU A 1 92 ? 6.003 -1.428 -21.885 1.00 72.75 92 LEU A N 1
ATOM 699 C CA . LEU A 1 92 ? 6.160 -2.638 -22.699 1.00 72.75 92 LEU A CA 1
ATOM 700 C C . LEU A 1 92 ? 7.075 -2.401 -23.904 1.00 72.75 92 LEU A C 1
ATOM 702 O O . LEU A 1 92 ? 7.994 -3.183 -24.133 1.00 72.75 92 LEU A O 1
ATOM 706 N N . SER A 1 93 ? 6.841 -1.327 -24.659 1.00 71.69 93 SER A N 1
ATOM 707 C CA . SER A 1 93 ? 7.624 -1.004 -25.859 1.00 71.69 93 SER A CA 1
ATOM 708 C C . SER A 1 93 ? 9.085 -0.688 -25.535 1.00 71.69 93 SER A C 1
ATOM 710 O O . SER A 1 93 ? 9.978 -1.201 -26.205 1.00 71.69 93 SER A O 1
ATOM 712 N N . SER A 1 94 ? 9.348 0.079 -24.474 1.00 66.88 94 SER A N 1
ATOM 713 C CA . SER A 1 94 ? 10.719 0.379 -24.038 1.00 66.88 94 SER A CA 1
ATOM 714 C C . SER A 1 94 ? 11.473 -0.856 -23.533 1.00 66.88 94 SER A C 1
ATOM 716 O O . SER A 1 94 ? 12.659 -1.002 -23.827 1.00 66.88 94 SER A O 1
ATOM 718 N N . SER A 1 95 ? 10.799 -1.779 -22.839 1.00 63.66 95 SER A N 1
ATOM 719 C CA . SER A 1 95 ? 11.407 -3.039 -22.391 1.00 63.66 95 SER A CA 1
ATOM 720 C C . SER A 1 95 ? 11.624 -4.050 -23.520 1.00 63.66 95 SER A C 1
ATOM 722 O O . SER A 1 95 ? 12.627 -4.757 -23.499 1.00 63.66 95 SER A O 1
ATOM 724 N N . LEU A 1 96 ? 10.736 -4.104 -24.518 1.00 63.12 96 LEU A N 1
ATOM 725 C CA . LEU A 1 96 ? 10.912 -4.946 -25.710 1.00 63.12 96 LEU A CA 1
ATOM 726 C C . LEU A 1 96 ? 12.142 -4.514 -26.522 1.00 63.12 96 LEU A C 1
ATOM 728 O O . LEU A 1 96 ? 12.949 -5.360 -26.891 1.00 63.12 96 LEU A O 1
ATOM 732 N N . VAL A 1 97 ? 12.332 -3.205 -26.715 1.00 61.19 97 VAL A N 1
ATOM 733 C CA . VAL A 1 97 ? 13.500 -2.653 -27.428 1.00 61.19 97 VAL A CA 1
ATOM 734 C C . VAL A 1 97 ? 14.805 -2.894 -26.658 1.00 61.19 97 VAL A C 1
ATOM 736 O O . VAL A 1 97 ? 15.834 -3.178 -27.265 1.00 61.19 97 VAL A O 1
ATOM 739 N N . ALA A 1 98 ? 14.777 -2.815 -25.323 1.00 57.62 98 ALA A N 1
ATOM 740 C CA . ALA A 1 98 ? 15.938 -3.130 -24.490 1.00 57.62 98 ALA A CA 1
ATOM 741 C C . ALA A 1 98 ? 16.291 -4.631 -24.516 1.00 57.62 98 ALA A C 1
ATOM 743 O O . ALA A 1 98 ? 17.469 -4.974 -24.546 1.00 57.62 98 ALA A O 1
ATOM 744 N N . ALA A 1 99 ? 15.288 -5.515 -24.565 1.00 55.66 99 ALA A N 1
ATOM 745 C CA . ALA A 1 99 ? 15.489 -6.959 -24.685 1.00 55.66 99 ALA A CA 1
ATOM 746 C C . ALA A 1 99 ? 15.988 -7.377 -26.082 1.00 55.66 99 ALA A C 1
ATOM 748 O O . ALA A 1 99 ? 16.805 -8.283 -26.190 1.00 55.66 99 ALA A O 1
ATOM 749 N N . GLU A 1 100 ? 15.559 -6.698 -27.152 1.00 54.94 100 GLU A N 1
ATOM 750 C CA . GLU A 1 100 ? 16.078 -6.924 -28.513 1.00 54.94 100 GLU A CA 1
ATOM 751 C C . GLU A 1 100 ? 17.537 -6.468 -28.689 1.00 54.94 100 GLU A C 1
ATOM 753 O O . GLU A 1 100 ? 18.235 -6.964 -29.575 1.00 54.94 100 GLU A O 1
ATOM 758 N N . ALA A 1 101 ? 18.018 -5.545 -27.850 1.00 55.03 101 ALA A N 1
ATOM 759 C CA . ALA A 1 101 ? 19.397 -5.063 -27.886 1.00 55.03 101 ALA A CA 1
ATOM 760 C C . ALA A 1 101 ? 20.409 -6.030 -27.238 1.00 55.03 101 ALA A C 1
ATOM 762 O O . ALA A 1 101 ? 21.611 -5.865 -27.458 1.00 55.03 101 ALA A O 1
ATOM 763 N N . ASP A 1 102 ? 19.950 -7.033 -26.478 1.00 54.97 102 ASP A N 1
ATOM 764 C CA . ASP A 1 102 ? 20.806 -7.970 -25.746 1.00 54.97 102 ASP A CA 1
ATOM 765 C C . ASP A 1 102 ? 20.616 -9.420 -26.265 1.00 54.97 102 ASP A C 1
ATOM 767 O O . ASP A 1 102 ? 19.599 -10.055 -25.983 1.00 54.97 102 ASP A O 1
ATOM 771 N N . PRO A 1 103 ? 21.574 -9.998 -27.022 1.00 55.75 103 PRO A N 1
ATOM 772 C CA . PRO A 1 103 ? 21.417 -11.290 -27.714 1.00 55.75 103 PRO A CA 1
ATOM 773 C C . PRO A 1 103 ? 21.167 -12.523 -26.825 1.00 55.75 103 PRO A C 1
ATOM 775 O O . PRO A 1 103 ? 20.933 -13.608 -27.353 1.00 55.75 103 PRO A O 1
ATOM 778 N N . ASN A 1 104 ? 21.260 -12.387 -25.498 1.00 54.69 104 ASN A N 1
ATOM 779 C CA . ASN A 1 104 ? 21.141 -13.484 -24.529 1.00 54.69 104 ASN A CA 1
ATOM 780 C C . ASN A 1 104 ? 19.872 -13.419 -23.659 1.00 54.69 104 ASN A C 1
ATOM 782 O O . ASN A 1 104 ? 19.681 -14.303 -22.823 1.00 54.69 104 ASN A O 1
ATOM 786 N N . VAL A 1 105 ? 19.022 -12.396 -23.814 1.00 55.75 105 VAL A N 1
ATOM 787 C CA . VAL A 1 105 ? 17.833 -12.210 -22.967 1.00 55.75 105 VAL A CA 1
ATOM 788 C C . VAL A 1 105 ? 16.574 -12.479 -23.784 1.00 55.75 105 VAL A C 1
ATOM 790 O O . VAL A 1 105 ? 15.991 -11.594 -24.404 1.00 55.75 105 VAL A O 1
ATOM 793 N N . GLU A 1 106 ? 16.126 -13.733 -23.782 1.00 60.75 106 GLU A N 1
ATOM 794 C CA . GLU A 1 106 ? 14.821 -14.072 -24.347 1.00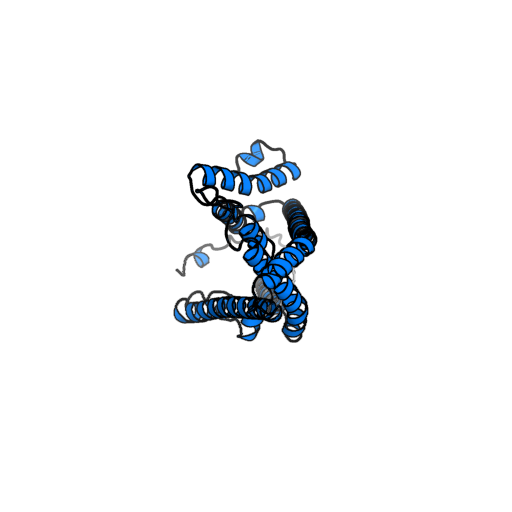 60.75 106 GLU A CA 1
ATOM 795 C C . GLU A 1 106 ? 13.705 -13.395 -23.536 1.00 60.75 106 GLU A C 1
ATOM 797 O O . GLU A 1 106 ? 13.718 -13.394 -22.303 1.00 60.75 106 GLU A O 1
ATOM 802 N N . THR A 1 107 ? 12.673 -12.886 -24.215 1.00 62.84 107 THR A N 1
ATOM 803 C CA . THR A 1 107 ? 11.503 -12.219 -23.604 1.00 62.84 107 THR A CA 1
ATOM 804 C C . THR A 1 107 ? 10.835 -13.055 -22.496 1.00 62.84 107 THR A C 1
ATOM 806 O O . THR A 1 107 ? 10.197 -12.514 -21.595 1.00 62.84 107 THR A O 1
ATOM 809 N N . TRP A 1 108 ? 11.012 -14.380 -22.515 1.00 67.31 108 TRP A N 1
ATOM 810 C CA . TRP A 1 108 ? 10.541 -15.315 -21.489 1.00 67.31 108 TRP A CA 1
ATOM 811 C C . TRP A 1 108 ? 11.217 -15.153 -20.117 1.00 67.31 108 TRP A C 1
ATOM 813 O O . TRP A 1 108 ? 10.590 -15.443 -19.091 1.00 67.31 108 TRP A O 1
ATOM 823 N N . MET A 1 109 ? 12.459 -14.661 -20.061 1.00 69.88 109 MET A N 1
ATOM 824 C CA . MET A 1 109 ? 13.171 -14.424 -18.798 1.00 69.88 109 MET A CA 1
ATOM 825 C C . MET A 1 109 ? 12.509 -13.307 -17.987 1.00 69.88 109 MET A C 1
ATOM 827 O O . MET A 1 109 ? 12.267 -13.485 -16.797 1.00 69.88 109 MET A O 1
ATOM 831 N N . LEU A 1 110 ? 12.067 -12.232 -18.647 1.00 69.19 110 LEU A N 1
ATOM 832 C CA . LEU A 1 110 ? 11.354 -11.118 -18.009 1.00 69.19 110 LEU A CA 1
ATOM 833 C C . LEU A 1 110 ? 10.058 -11.571 -17.315 1.00 69.19 110 LEU A C 1
ATOM 835 O O . LEU A 1 110 ? 9.763 -11.162 -16.192 1.00 69.19 110 LEU A O 1
ATOM 839 N N . PHE A 1 111 ? 9.282 -12.455 -17.951 1.00 76.00 111 PHE A N 1
ATOM 840 C CA . PHE A 1 111 ? 8.083 -13.029 -17.328 1.00 76.00 111 PHE A CA 1
ATOM 841 C C . PHE A 1 111 ? 8.423 -13.948 -16.152 1.00 76.00 111 PHE A C 1
ATOM 843 O O . PHE A 1 111 ? 7.711 -13.955 -15.142 1.00 76.00 111 PHE A O 1
ATOM 850 N N . THR A 1 112 ? 9.519 -14.696 -16.264 1.00 82.69 112 THR A N 1
ATOM 851 C CA . THR A 1 112 ? 10.013 -15.559 -15.187 1.00 82.69 112 THR A CA 1
ATOM 852 C C . THR A 1 112 ? 10.435 -14.728 -13.975 1.00 82.69 112 THR A C 1
ATOM 854 O O . THR A 1 112 ? 10.066 -15.074 -12.851 1.00 82.69 112 THR A O 1
ATOM 857 N N . ASP A 1 113 ? 11.092 -13.588 -14.192 1.00 81.69 113 ASP A N 1
ATOM 858 C CA . ASP A 1 113 ? 11.488 -12.660 -13.132 1.00 81.69 113 ASP A CA 1
ATOM 859 C C . ASP A 1 113 ? 10.279 -12.067 -12.407 1.00 81.69 113 ASP A C 1
ATOM 861 O O . ASP A 1 113 ? 10.262 -12.027 -11.177 1.00 81.69 113 ASP A O 1
ATOM 865 N N . ILE A 1 114 ? 9.216 -11.685 -13.126 1.00 85.69 114 ILE A N 1
ATOM 866 C CA . ILE A 1 114 ? 7.969 -11.204 -12.502 1.00 85.69 114 ILE A CA 1
ATOM 867 C C . ILE A 1 114 ? 7.385 -12.270 -11.566 1.00 85.69 114 ILE A C 1
ATOM 869 O O . ILE A 1 114 ? 7.019 -11.967 -10.425 1.00 85.69 114 ILE A O 1
ATOM 873 N N . ILE A 1 115 ? 7.309 -13.521 -12.031 1.00 88.44 115 ILE A N 1
ATOM 874 C CA . ILE A 1 115 ? 6.783 -14.641 -11.241 1.00 88.44 115 ILE A CA 1
ATOM 875 C C . ILE A 1 115 ? 7.682 -14.903 -10.028 1.00 88.44 115 ILE A C 1
ATOM 877 O O . ILE A 1 115 ? 7.175 -15.069 -8.915 1.00 88.44 115 ILE A O 1
ATOM 881 N N . LEU A 1 116 ? 9.003 -14.900 -10.220 1.00 91.38 116 LEU A N 1
ATOM 882 C CA . LEU A 1 116 ? 9.987 -15.140 -9.169 1.00 91.38 116 LEU A CA 1
ATOM 883 C C . LEU A 1 116 ? 9.945 -14.044 -8.098 1.00 91.38 116 LEU A C 1
ATOM 885 O O . LEU A 1 116 ? 9.867 -14.353 -6.907 1.00 91.38 116 LEU A O 1
ATOM 889 N N . ILE A 1 117 ? 9.930 -12.771 -8.503 1.00 89.94 117 ILE A N 1
ATOM 890 C CA . ILE A 1 117 ? 9.830 -11.618 -7.600 1.00 89.94 117 ILE A CA 1
ATOM 891 C C . ILE A 1 117 ? 8.505 -11.669 -6.845 1.00 89.94 117 ILE A C 1
ATOM 893 O O . ILE A 1 117 ? 8.484 -11.507 -5.623 1.00 89.94 117 ILE A O 1
ATOM 897 N N . TYR A 1 118 ? 7.392 -11.938 -7.532 1.00 90.50 118 TYR A N 1
ATOM 898 C CA . TYR A 1 118 ? 6.099 -12.075 -6.869 1.00 90.50 118 TYR A CA 1
ATOM 899 C C . TYR A 1 118 ? 6.105 -13.210 -5.835 1.00 90.50 118 TYR A C 1
ATOM 901 O O . TYR A 1 118 ? 5.651 -13.009 -4.702 1.00 90.50 118 TYR A O 1
ATOM 909 N N . ALA A 1 119 ? 6.648 -14.377 -6.192 1.00 91.12 119 ALA A N 1
ATOM 910 C CA . ALA A 1 119 ? 6.770 -15.516 -5.292 1.00 91.12 119 ALA A CA 1
ATOM 911 C C . ALA A 1 119 ? 7.649 -15.176 -4.079 1.00 91.12 119 ALA A C 1
ATOM 913 O O . ALA A 1 119 ? 7.243 -15.428 -2.944 1.00 91.12 119 ALA A O 1
ATOM 914 N N . ALA A 1 120 ? 8.795 -14.523 -4.290 1.00 92.69 120 ALA A N 1
ATOM 915 C CA . ALA A 1 120 ? 9.675 -14.062 -3.222 1.00 92.69 120 ALA A CA 1
ATOM 916 C C . ALA A 1 120 ? 8.958 -13.081 -2.280 1.00 92.69 120 ALA A C 1
ATOM 918 O O . ALA A 1 120 ? 8.953 -13.283 -1.065 1.00 92.69 120 ALA A O 1
ATOM 919 N N . LEU A 1 121 ? 8.266 -12.070 -2.817 1.00 90.06 121 LEU A N 1
ATOM 920 C CA . LEU A 1 121 ? 7.480 -11.117 -2.024 1.00 90.06 121 LEU A CA 1
ATOM 921 C C . LEU A 1 121 ? 6.359 -11.807 -1.238 1.00 90.06 121 LEU A C 1
ATOM 923 O O . LEU A 1 121 ? 6.073 -11.440 -0.094 1.00 90.06 121 LEU A O 1
ATOM 927 N N . MET A 1 122 ? 5.712 -12.808 -1.834 1.00 89.31 122 MET A N 1
ATOM 928 C CA . MET A 1 122 ? 4.667 -13.586 -1.176 1.00 89.31 122 MET A CA 1
ATOM 929 C C . MET A 1 122 ? 5.228 -14.452 -0.043 1.00 89.31 122 MET A C 1
ATOM 931 O O . MET A 1 122 ? 4.632 -14.484 1.035 1.00 89.31 122 MET A O 1
ATOM 935 N N . LEU A 1 123 ? 6.387 -15.082 -0.244 1.00 91.12 123 LEU A N 1
ATOM 936 C CA . LEU A 1 123 ? 7.089 -15.846 0.787 1.00 91.12 123 LEU A CA 1
ATOM 937 C C . LEU A 1 123 ? 7.562 -14.955 1.934 1.00 91.12 123 LEU A C 1
ATOM 939 O O . LEU A 1 123 ? 7.350 -15.313 3.090 1.00 91.12 123 LEU A O 1
ATOM 943 N N . VAL A 1 124 ? 8.132 -13.781 1.643 1.00 92.88 124 VAL A N 1
ATOM 944 C CA . VAL A 1 124 ? 8.542 -12.807 2.670 1.00 92.88 124 VAL A CA 1
ATOM 945 C C . VAL A 1 124 ? 7.338 -12.380 3.503 1.00 92.88 124 VAL A C 1
ATOM 947 O O . VAL A 1 124 ? 7.392 -12.410 4.733 1.00 92.88 124 VAL A O 1
ATOM 950 N N . ARG A 1 125 ? 6.219 -12.044 2.852 1.00 89.06 125 ARG A N 1
ATOM 951 C CA . ARG A 1 125 ? 4.985 -11.655 3.545 1.00 89.06 125 ARG A CA 1
ATOM 952 C C . ARG A 1 125 ? 4.431 -12.787 4.410 1.00 89.06 125 ARG A C 1
ATOM 954 O O . ARG A 1 125 ? 4.108 -12.563 5.576 1.00 89.06 125 ARG A O 1
ATOM 961 N N . PHE A 1 126 ? 4.341 -13.994 3.860 1.00 88.50 126 PHE A N 1
ATOM 962 C CA . PHE A 1 126 ? 3.857 -15.162 4.592 1.00 88.50 126 PHE A CA 1
ATOM 963 C C . PHE A 1 126 ? 4.775 -15.512 5.770 1.00 88.50 126 PHE A C 1
ATOM 965 O O . PHE A 1 126 ? 4.300 -15.736 6.884 1.00 88.50 126 PHE A O 1
ATOM 972 N N . GLY A 1 127 ? 6.090 -15.488 5.550 1.00 90.06 127 GLY A N 1
ATOM 973 C CA . GLY A 1 127 ? 7.108 -15.711 6.571 1.00 90.06 127 GLY A CA 1
ATOM 974 C C . GLY A 1 127 ? 7.043 -14.675 7.689 1.00 90.06 127 GLY A C 1
ATOM 975 O O . GLY A 1 127 ? 7.124 -15.041 8.861 1.00 90.06 127 GLY A O 1
ATOM 976 N N . TRP A 1 128 ? 6.805 -13.403 7.356 1.00 89.44 128 TRP A N 1
ATOM 977 C CA . TRP A 1 128 ? 6.615 -12.337 8.339 1.00 89.44 128 TRP A CA 1
ATOM 978 C C . TRP A 1 128 ? 5.382 -12.572 9.219 1.00 89.44 128 TRP A C 1
ATOM 980 O O . TRP A 1 128 ? 5.491 -12.546 10.446 1.00 89.44 128 TRP A O 1
ATOM 990 N N . LEU A 1 129 ? 4.225 -12.883 8.622 1.00 85.94 129 LEU A N 1
ATOM 991 C CA . LEU A 1 129 ? 3.006 -13.190 9.382 1.00 85.94 129 LEU A CA 1
ATOM 992 C C . LEU A 1 129 ? 3.166 -14.450 10.242 1.00 85.94 129 LEU A C 1
ATOM 994 O O . LEU A 1 129 ? 2.716 -14.493 11.389 1.00 85.94 129 LEU A O 1
ATOM 998 N N . TRP A 1 130 ? 3.835 -15.475 9.713 1.00 85.31 130 TRP A N 1
ATOM 999 C CA . TRP A 1 130 ? 4.133 -16.698 10.453 1.00 85.31 130 TRP A CA 1
ATOM 1000 C C . TRP A 1 130 ? 5.077 -16.444 11.631 1.00 85.31 130 TRP A C 1
ATOM 1002 O O . TRP A 1 130 ? 4.838 -16.946 12.734 1.00 85.31 130 TRP A O 1
ATOM 1012 N N . SER A 1 131 ? 6.094 -15.605 11.428 1.00 86.00 131 SER A N 1
ATOM 1013 C CA . SER A 1 131 ? 7.005 -15.155 12.478 1.00 86.00 131 SER A CA 1
ATOM 1014 C C . SER A 1 131 ? 6.258 -14.373 13.560 1.00 86.00 131 SER A C 1
ATOM 1016 O O . SER A 1 131 ? 6.369 -14.711 14.737 1.00 86.00 131 SER A O 1
ATOM 1018 N N . MET A 1 132 ? 5.400 -13.417 13.184 1.00 81.31 132 MET A N 1
ATOM 1019 C CA . MET A 1 132 ? 4.547 -12.675 14.123 1.00 81.31 132 MET A CA 1
ATOM 1020 C C . MET A 1 132 ? 3.625 -13.595 14.929 1.00 81.31 132 MET A C 1
ATOM 1022 O O . MET A 1 132 ? 3.510 -13.431 16.145 1.00 81.31 132 MET A O 1
ATOM 1026 N N . ARG A 1 133 ? 3.020 -14.607 14.294 1.00 79.38 133 ARG A N 1
ATOM 1027 C CA . ARG A 1 133 ? 2.198 -15.614 14.984 1.00 79.38 133 ARG A CA 1
ATOM 1028 C C . ARG A 1 133 ? 3.017 -16.392 16.016 1.00 79.38 133 ARG A C 1
ATOM 1030 O O . ARG A 1 133 ? 2.624 -16.465 17.181 1.00 79.38 133 ARG A O 1
ATOM 1037 N N . LYS A 1 134 ? 4.169 -16.941 15.617 1.00 79.38 134 LYS A N 1
ATOM 1038 C CA . LYS A 1 134 ? 5.087 -17.672 16.513 1.00 79.38 134 LYS A CA 1
ATOM 1039 C C . LYS A 1 134 ? 5.578 -16.790 17.661 1.00 79.38 134 LYS A C 1
ATOM 1041 O O . LYS A 1 134 ? 5.613 -17.242 18.805 1.00 79.38 134 LYS A O 1
ATOM 1046 N N . LEU A 1 135 ? 5.924 -15.538 17.371 1.00 81.38 135 LEU A N 1
ATOM 1047 C CA . LEU A 1 135 ? 6.386 -14.566 18.355 1.00 81.38 135 LEU A CA 1
ATOM 1048 C C . LEU A 1 135 ? 5.277 -14.227 19.355 1.00 81.38 135 LEU A C 1
ATOM 1050 O O . LEU A 1 135 ? 5.516 -14.266 20.560 1.00 81.38 135 LEU A O 1
ATOM 1054 N N . SER A 1 136 ? 4.051 -13.991 18.881 1.00 75.75 136 SER A N 1
ATOM 1055 C CA . SER A 1 136 ? 2.892 -13.745 19.744 1.00 75.75 136 SER A CA 1
ATOM 1056 C C . SER A 1 136 ? 2.615 -14.931 20.668 1.00 75.75 136 SER A C 1
ATOM 1058 O O . SER A 1 136 ? 2.413 -14.736 21.863 1.00 75.75 136 SER A O 1
ATOM 1060 N N . GLN A 1 137 ? 2.640 -16.161 20.146 1.00 69.88 137 GLN A N 1
ATOM 1061 C CA . GLN A 1 137 ? 2.407 -17.371 20.945 1.00 69.88 137 GLN A CA 1
ATOM 1062 C C . GLN A 1 137 ? 3.520 -17.621 21.975 1.00 69.88 137 GLN A C 1
ATOM 1064 O O . GLN A 1 137 ? 3.266 -18.164 23.052 1.00 69.88 137 GLN A O 1
ATOM 1069 N N . ARG A 1 138 ? 4.759 -17.223 21.660 1.00 70.19 138 ARG A N 1
ATOM 1070 C CA . ARG A 1 138 ? 5.923 -17.444 22.525 1.00 70.19 138 ARG A CA 1
ATOM 1071 C C . ARG A 1 138 ? 6.082 -16.371 23.605 1.00 70.19 138 ARG A C 1
ATOM 1073 O O . ARG A 1 138 ? 6.385 -16.728 24.741 1.00 70.19 138 ARG A O 1
ATOM 1080 N N . PHE A 1 139 ? 5.874 -15.097 23.271 1.00 69.50 139 PHE A N 1
ATOM 1081 C CA . PHE A 1 139 ? 6.176 -13.963 24.156 1.00 69.50 139 PHE A CA 1
ATOM 1082 C C . PHE A 1 139 ? 4.941 -13.296 24.778 1.00 69.50 139 PHE A C 1
ATOM 1084 O O . PHE A 1 139 ? 5.035 -12.776 25.886 1.00 69.50 139 PHE A O 1
ATOM 1091 N N . LEU A 1 140 ? 3.774 -13.331 24.129 1.00 62.38 140 LEU A N 1
ATOM 1092 C CA . LEU A 1 140 ? 2.569 -12.613 24.571 1.00 62.38 140 LEU A CA 1
ATOM 1093 C C . LEU A 1 140 ? 1.513 -13.571 25.154 1.00 62.38 140 LEU A C 1
ATOM 1095 O O . LEU A 1 140 ? 0.368 -13.609 24.718 1.00 62.38 140 LEU A O 1
ATOM 1099 N N . LYS A 1 141 ? 1.879 -14.346 26.186 1.00 59.41 141 LYS A N 1
ATOM 1100 C CA . LYS A 1 141 ? 0.956 -15.313 26.822 1.00 59.41 141 LYS A CA 1
ATOM 1101 C C . LYS A 1 141 ? -0.201 -14.664 27.596 1.00 59.41 141 LYS A C 1
ATOM 1103 O O . LYS A 1 141 ? -1.273 -15.249 27.668 1.00 59.41 141 LYS A O 1
ATOM 1108 N N . LYS A 1 142 ? 0.008 -13.472 28.172 1.00 54.16 142 LYS A N 1
ATOM 1109 C CA . LYS A 1 142 ? -1.012 -12.756 28.968 1.00 54.16 142 LYS A CA 1
ATOM 1110 C C . LYS A 1 142 ? -1.991 -11.931 28.119 1.00 54.16 142 LYS A C 1
ATOM 1112 O O . LYS A 1 142 ? -3.132 -11.749 28.518 1.00 54.16 142 LYS A O 1
ATOM 1117 N N . LYS A 1 143 ? -1.548 -11.434 26.958 1.00 56.69 143 LYS A N 1
ATOM 1118 C CA . LYS A 1 143 ? -2.362 -10.694 25.977 1.00 56.69 143 LYS A CA 1
ATOM 1119 C C . LYS A 1 143 ? -1.925 -11.098 24.566 1.00 56.69 143 LYS A C 1
ATOM 1121 O O . LYS A 1 143 ? -1.128 -10.372 23.972 1.00 56.69 143 LYS A O 1
ATOM 1126 N N . PRO A 1 144 ? -2.347 -12.270 24.058 1.00 59.56 144 PRO A N 1
ATOM 1127 C CA . PRO A 1 144 ? -1.980 -12.686 22.711 1.00 59.56 144 PRO A CA 1
ATOM 1128 C C . PRO A 1 144 ? -2.483 -11.648 21.706 1.00 59.56 144 PRO A C 1
ATOM 1130 O O . PRO A 1 144 ? -3.584 -11.120 21.854 1.00 59.56 144 PRO A O 1
ATOM 1133 N N . MET A 1 145 ? -1.672 -11.330 20.696 1.00 57.28 145 MET A N 1
ATOM 1134 C CA . MET A 1 145 ? -2.148 -10.526 19.572 1.00 57.28 145 MET A CA 1
ATOM 1135 C C . MET A 1 145 ? -3.289 -11.284 18.880 1.00 57.28 145 MET A C 1
ATOM 1137 O O . MET A 1 145 ? -3.260 -12.514 18.850 1.00 57.28 145 MET A O 1
ATOM 1141 N N . GLU A 1 146 ? -4.242 -10.572 18.274 1.00 59.34 146 GLU A N 1
ATOM 1142 C CA . GLU A 1 146 ? -5.353 -11.160 17.495 1.00 59.34 146 GLU A CA 1
ATOM 1143 C C . GLU A 1 146 ? -4.860 -12.218 16.483 1.00 59.34 146 GLU A C 1
ATOM 1145 O O . GLU A 1 146 ? -5.485 -13.253 16.300 1.00 59.34 146 GLU A O 1
ATOM 1150 N 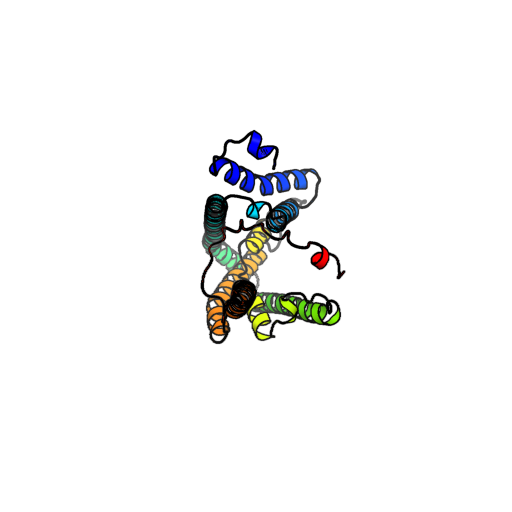N . PHE A 1 147 ? -3.662 -12.024 15.918 1.00 53.09 147 PHE A N 1
ATOM 1151 C CA . PHE A 1 147 ? -2.980 -12.942 14.993 1.00 53.09 147 PHE A CA 1
ATOM 1152 C C . PHE A 1 147 ? -2.525 -14.284 15.605 1.00 53.09 147 PHE A C 1
ATOM 1154 O O . PHE A 1 147 ? -2.155 -15.211 14.882 1.00 53.09 147 PHE A O 1
ATOM 1161 N N . GLY A 1 148 ? -2.475 -14.401 16.934 1.00 56.31 148 GLY A N 1
ATOM 1162 C CA . GLY A 1 148 ? -1.957 -15.573 17.644 1.00 56.31 148 GLY A CA 1
ATOM 1163 C C . GLY A 1 148 ? -2.881 -16.792 17.584 1.00 56.31 148 GLY A C 1
ATOM 1164 O O . GLY A 1 148 ? -2.390 -17.925 17.632 1.00 56.31 148 GLY A O 1
ATOM 1165 N N . SER A 1 149 ? -4.191 -16.569 17.446 1.00 58.91 149 SER A N 1
ATOM 1166 C CA . SER A 1 149 ? -5.214 -17.614 17.291 1.00 58.91 149 SER A CA 1
ATOM 1167 C C . SER A 1 149 ? -5.417 -18.044 15.837 1.00 58.91 149 SER A C 1
ATOM 1169 O O . SER A 1 149 ? -6.099 -19.039 15.598 1.00 58.91 149 SER A O 1
ATOM 1171 N N . TRP A 1 150 ? -4.815 -17.336 14.875 1.00 63.75 150 TRP A N 1
ATOM 1172 C CA . TRP A 1 150 ? -5.111 -17.555 13.467 1.00 63.75 150 TRP A CA 1
ATOM 1173 C C . TRP A 1 150 ? -4.593 -18.901 12.962 1.00 63.75 150 TRP A C 1
ATOM 1175 O O . TRP A 1 150 ? -3.455 -19.317 13.223 1.00 63.75 150 TRP A O 1
ATOM 1185 N N . THR A 1 151 ? -5.431 -19.584 12.192 1.00 72.19 151 THR A N 1
ATOM 1186 C CA . THR A 1 151 ? -5.095 -20.830 11.506 1.00 72.19 151 THR A CA 1
ATOM 1187 C C . THR A 1 151 ? -4.136 -20.535 10.349 1.00 72.19 151 THR A C 1
ATOM 1189 O O . THR A 1 151 ? -4.156 -19.463 9.749 1.00 72.19 151 THR A O 1
ATOM 1192 N N . THR A 1 152 ? -3.292 -21.500 9.968 1.00 73.75 152 THR A N 1
ATOM 1193 C CA . THR A 1 152 ? -2.352 -21.347 8.836 1.00 73.75 152 THR A CA 1
ATOM 1194 C C . THR A 1 152 ? -3.064 -20.938 7.536 1.00 73.75 152 THR A C 1
ATOM 1196 O O . THR A 1 152 ? -2.507 -20.195 6.734 1.00 73.75 152 THR A O 1
ATOM 1199 N N . ARG A 1 153 ? -4.329 -21.344 7.364 1.00 74.81 153 ARG A N 1
ATOM 1200 C CA . ARG A 1 153 ? -5.189 -20.943 6.244 1.00 74.81 153 ARG A CA 1
ATOM 1201 C C . ARG A 1 153 ? -5.596 -19.466 6.289 1.00 74.81 153 ARG A C 1
ATOM 1203 O O . ARG A 1 153 ? -5.552 -18.808 5.259 1.00 74.81 153 ARG A O 1
ATOM 1210 N N . GLU A 1 154 ? -5.922 -18.927 7.461 1.00 78.31 154 GLU A N 1
ATOM 1211 C CA . GLU A 1 154 ? -6.223 -17.495 7.645 1.00 78.31 154 GLU A CA 1
ATOM 1212 C C . GLU A 1 154 ? -4.980 -16.636 7.389 1.00 78.31 154 GLU A C 1
ATOM 1214 O O . GLU A 1 154 ? -5.060 -15.563 6.794 1.00 78.31 154 GLU A O 1
ATOM 1219 N N . LEU A 1 155 ? -3.804 -17.159 7.741 1.00 80.56 155 LEU A N 1
ATOM 1220 C CA . LEU A 1 155 ? -2.518 -16.531 7.448 1.00 80.56 155 LEU A CA 1
ATOM 1221 C C . LEU A 1 155 ? -2.216 -16.492 5.941 1.00 80.56 155 LEU A C 1
ATOM 1223 O O . LEU A 1 155 ? -1.737 -15.476 5.430 1.00 80.56 155 LEU A O 1
ATOM 1227 N N . LEU A 1 156 ? -2.540 -17.569 5.215 1.00 80.88 156 LEU A N 1
ATOM 1228 C CA . LEU A 1 156 ? -2.461 -17.597 3.751 1.00 80.88 156 LEU A CA 1
ATOM 1229 C C . LEU A 1 156 ? -3.437 -16.593 3.130 1.00 80.88 156 LEU A C 1
ATOM 1231 O O . LEU A 1 156 ? -3.042 -15.831 2.251 1.00 80.88 156 LEU A O 1
ATOM 1235 N N . ILE A 1 157 ? -4.670 -16.515 3.637 1.00 82.38 157 ILE A N 1
ATOM 1236 C CA . ILE A 1 157 ? -5.665 -15.535 3.175 1.00 82.38 157 ILE A CA 1
ATOM 1237 C C . ILE A 1 157 ? -5.168 -14.117 3.389 1.00 82.38 157 ILE A C 1
ATOM 1239 O O . ILE A 1 157 ? -5.172 -13.334 2.450 1.00 82.38 157 ILE A O 1
ATOM 1243 N N . SER A 1 158 ? -4.660 -13.794 4.576 1.00 82.88 158 SER A N 1
ATOM 1244 C CA . SER A 1 158 ? -4.102 -12.471 4.877 1.00 82.88 158 SER A CA 1
ATOM 1245 C C . SER A 1 158 ? -2.889 -12.113 3.996 1.00 82.88 158 SER A C 1
ATOM 1247 O O . SER A 1 158 ? -2.665 -10.946 3.649 1.00 82.88 158 SER A O 1
ATOM 1249 N N . SER A 1 159 ? -2.114 -13.121 3.581 1.00 84.19 159 SER A N 1
ATOM 1250 C CA . SER A 1 159 ? -0.972 -12.948 2.674 1.00 84.19 159 SER A CA 1
ATOM 1251 C C . SER A 1 159 ? -1.406 -12.656 1.232 1.00 84.19 159 SER A C 1
ATOM 1253 O O . SER A 1 159 ? -0.772 -11.849 0.547 1.00 84.19 159 SER A O 1
ATOM 1255 N N . VAL A 1 160 ? -2.493 -13.285 0.779 1.00 82.94 160 VAL A N 1
ATOM 1256 C CA . VAL A 1 160 ? -3.051 -13.139 -0.578 1.00 82.94 160 VAL A CA 1
ATOM 1257 C C . VAL A 1 160 ? -3.959 -11.911 -0.693 1.00 82.94 160 VAL A C 1
ATOM 1259 O O . VAL A 1 160 ? -3.914 -11.219 -1.704 1.00 82.94 160 VAL A O 1
ATOM 1262 N N . ALA A 1 161 ? -4.726 -11.592 0.352 1.00 79.31 161 ALA A N 1
ATOM 1263 C CA . ALA A 1 161 ? -5.713 -10.509 0.376 1.00 79.31 161 ALA A CA 1
ATOM 1264 C C . ALA A 1 161 ? -5.097 -9.105 0.263 1.00 79.31 161 ALA A C 1
ATOM 1266 O O . ALA A 1 161 ? -5.785 -8.145 -0.068 1.00 79.31 161 ALA A O 1
ATOM 1267 N N . GLY A 1 162 ? -3.796 -8.965 0.528 1.00 73.00 162 GLY A N 1
ATOM 1268 C CA . GLY A 1 162 ? -3.094 -7.712 0.295 1.00 73.00 162 GLY A CA 1
ATOM 1269 C C . GLY A 1 162 ? -2.771 -7.521 -1.175 1.00 73.00 162 GLY A C 1
ATOM 1270 O O . GLY A 1 162 ? -1.726 -7.980 -1.641 1.00 73.00 162 GLY A O 1
ATOM 1271 N N . VAL A 1 163 ? -3.638 -6.809 -1.880 1.00 69.50 163 VAL A N 1
ATOM 1272 C CA . VAL A 1 163 ? -3.370 -6.331 -3.235 1.00 69.50 163 VAL A CA 1
ATOM 1273 C C . VAL A 1 163 ? -2.150 -5.401 -3.212 1.00 69.50 163 VAL A C 1
ATOM 1275 O O . VAL A 1 163 ? -2.059 -4.513 -2.363 1.00 69.50 163 VAL A O 1
ATOM 1278 N N . ARG A 1 164 ? -1.179 -5.626 -4.108 1.00 70.44 164 ARG A N 1
ATOM 1279 C CA . ARG A 1 164 ? -0.054 -4.696 -4.301 1.00 70.44 164 ARG A CA 1
ATOM 1280 C C . ARG A 1 164 ? -0.578 -3.585 -5.210 1.00 70.44 164 ARG A C 1
ATOM 1282 O O . ARG A 1 164 ? -1.304 -3.867 -6.157 1.00 70.44 164 ARG A O 1
ATOM 1289 N N . GLY A 1 165 ? -0.288 -2.331 -4.884 1.00 73.50 165 GLY A N 1
ATOM 1290 C CA . GLY A 1 165 ? -0.997 -1.212 -5.500 1.00 73.50 165 GLY A CA 1
ATOM 1291 C C . GLY A 1 165 ? -0.220 0.091 -5.473 1.00 73.50 165 GLY A C 1
ATOM 1292 O O . GLY A 1 165 ? 0.996 0.109 -5.662 1.00 73.50 165 GLY A O 1
ATOM 1293 N N . ALA A 1 166 ? -0.947 1.178 -5.215 1.00 79.88 166 ALA A N 1
ATOM 1294 C CA . ALA A 1 166 ? -0.495 2.550 -5.405 1.00 79.88 166 ALA A CA 1
ATOM 1295 C C . ALA A 1 166 ? 0.831 2.906 -4.721 1.00 79.88 166 ALA A C 1
ATOM 1297 O O . ALA A 1 166 ? 1.612 3.669 -5.276 1.00 79.88 166 ALA A O 1
ATOM 1298 N N . ILE A 1 167 ? 1.118 2.327 -3.552 1.00 87.12 167 ILE A N 1
ATOM 1299 C CA . ILE A 1 167 ? 2.356 2.598 -2.805 1.00 87.12 167 ILE A CA 1
ATOM 1300 C C . ILE A 1 167 ? 3.585 2.097 -3.576 1.00 87.12 167 ILE A C 1
ATOM 1302 O O . ILE A 1 167 ? 4.582 2.807 -3.677 1.00 87.12 167 ILE A O 1
ATOM 1306 N N . THR A 1 168 ? 3.511 0.893 -4.151 1.00 87.75 168 THR A N 1
ATOM 1307 C CA . THR A 1 168 ? 4.599 0.337 -4.966 1.00 87.75 168 THR A CA 1
ATOM 1308 C C . THR A 1 168 ? 4.810 1.180 -6.218 1.00 87.75 168 THR A C 1
ATOM 1310 O O . THR A 1 168 ? 5.952 1.494 -6.547 1.00 87.75 168 THR A O 1
ATOM 1313 N N . LEU A 1 169 ? 3.721 1.611 -6.867 1.00 86.25 169 LEU A N 1
ATOM 1314 C CA . LEU A 1 169 ? 3.820 2.475 -8.041 1.00 86.25 169 LEU A CA 1
ATOM 1315 C C . LEU A 1 169 ? 4.427 3.837 -7.696 1.00 86.25 169 LEU A C 1
ATOM 1317 O O . LEU A 1 169 ? 5.338 4.284 -8.380 1.00 86.25 169 LEU A O 1
ATOM 1321 N N . ALA A 1 170 ? 3.969 4.476 -6.619 1.00 85.81 170 ALA A N 1
ATOM 1322 C CA . ALA A 1 170 ? 4.510 5.754 -6.167 1.00 85.81 170 ALA A CA 1
ATOM 1323 C C . ALA A 1 170 ? 6.018 5.660 -5.888 1.00 85.81 170 ALA A C 1
ATOM 1325 O O . ALA A 1 170 ? 6.773 6.525 -6.326 1.00 85.81 170 ALA A O 1
ATOM 1326 N N . GLY A 1 171 ? 6.467 4.584 -5.230 1.00 87.44 171 GLY A N 1
ATOM 1327 C CA . GLY A 1 171 ? 7.891 4.347 -4.980 1.00 87.44 171 GLY A CA 1
ATOM 1328 C C . GLY A 1 171 ? 8.701 4.232 -6.271 1.00 87.44 171 GLY A C 1
ATOM 1329 O O . GLY A 1 171 ? 9.733 4.877 -6.424 1.00 87.44 171 GLY A O 1
ATOM 1330 N N . VAL A 1 172 ? 8.199 3.476 -7.238 1.00 86.25 172 VAL A N 1
ATOM 1331 C CA . VAL A 1 172 ? 8.873 3.256 -8.522 1.00 86.25 172 VAL A CA 1
ATOM 1332 C C . VAL A 1 172 ? 8.885 4.511 -9.399 1.00 86.25 172 VAL A C 1
ATOM 1334 O O . VAL A 1 172 ? 9.896 4.819 -10.025 1.00 86.25 172 VAL A O 1
ATOM 1337 N N . LEU A 1 173 ? 7.804 5.293 -9.393 1.00 83.94 173 LEU A N 1
ATOM 1338 C CA . LEU A 1 173 ? 7.744 6.567 -10.113 1.00 83.94 173 LEU A CA 1
ATOM 1339 C C . LEU A 1 173 ? 8.598 7.659 -9.460 1.00 83.94 173 LEU A C 1
ATOM 1341 O O . LEU A 1 173 ? 9.040 8.567 -10.160 1.00 83.94 173 LEU A O 1
ATOM 1345 N N . SER A 1 174 ? 8.873 7.551 -8.157 1.00 86.12 174 SER A N 1
ATOM 1346 C CA . SER A 1 174 ? 9.767 8.469 -7.442 1.00 86.12 174 SER A CA 1
ATOM 1347 C C . SER A 1 174 ? 11.253 8.270 -7.767 1.00 86.12 174 SER A C 1
ATOM 1349 O O . SER A 1 174 ? 12.071 9.100 -7.374 1.00 86.12 174 SER A O 1
ATOM 1351 N N . ILE A 1 175 ? 11.613 7.204 -8.499 1.00 85.94 175 ILE A N 1
ATOM 1352 C CA . ILE A 1 175 ? 12.993 6.979 -8.944 1.00 85.94 175 ILE A CA 1
ATOM 1353 C C . ILE A 1 175 ? 13.404 8.130 -9.878 1.00 85.94 175 ILE A C 1
ATOM 1355 O O . ILE A 1 175 ? 12.744 8.337 -10.910 1.00 85.94 175 ILE A O 1
ATOM 1359 N N . PRO A 1 176 ? 14.486 8.864 -9.547 1.00 83.50 176 PRO A N 1
ATOM 1360 C CA . PRO A 1 176 ? 14.907 10.035 -10.301 1.00 83.50 176 PRO A CA 1
ATOM 1361 C C . PRO A 1 176 ? 15.288 9.661 -11.735 1.00 83.50 176 PRO A C 1
ATOM 1363 O O . PRO A 1 176 ? 15.784 8.569 -12.007 1.00 83.50 176 PRO A O 1
ATOM 1366 N N . LEU A 1 177 ? 15.052 10.587 -12.665 1.00 80.69 177 LEU A N 1
ATOM 1367 C CA . LEU A 1 177 ? 15.404 10.403 -14.078 1.00 80.69 177 LEU A CA 1
ATOM 1368 C C . LEU A 1 177 ? 16.921 10.450 -14.304 1.00 80.69 177 LEU A C 1
ATOM 1370 O O . LEU A 1 177 ? 17.433 9.800 -15.214 1.00 80.69 177 LEU A O 1
ATOM 1374 N N . LEU A 1 178 ? 17.621 11.219 -13.471 1.00 84.50 178 LEU A N 1
ATOM 1375 C CA . LEU A 1 178 ? 19.045 11.501 -13.581 1.00 84.50 178 LEU A CA 1
ATOM 1376 C C . LEU A 1 178 ? 19.741 11.187 -12.255 1.00 84.50 178 LEU A C 1
ATOM 1378 O O . LEU A 1 178 ? 19.185 11.426 -11.179 1.00 84.50 178 LEU A O 1
ATOM 1382 N N . LEU A 1 179 ? 20.963 10.672 -12.337 1.00 84.19 179 LEU A N 1
ATOM 1383 C CA . LEU A 1 179 ? 21.884 10.603 -11.208 1.00 84.19 179 LEU A CA 1
ATOM 1384 C C . LEU A 1 179 ? 22.326 12.020 -10.796 1.00 84.19 179 LEU A C 1
ATOM 1386 O O . LEU A 1 179 ? 22.243 12.948 -11.604 1.00 84.19 179 LEU A O 1
ATOM 1390 N N . PRO A 1 180 ? 22.866 12.189 -9.574 1.00 81.56 180 PRO A N 1
ATOM 1391 C CA . PRO A 1 180 ? 23.479 13.448 -9.139 1.00 81.56 180 PRO A CA 1
ATOM 1392 C C . PRO A 1 180 ? 24.561 13.970 -10.099 1.00 81.56 180 PRO A C 1
ATOM 1394 O O . PRO A 1 180 ? 24.756 15.176 -10.203 1.00 81.56 180 PRO A O 1
ATOM 1397 N N . ASP A 1 181 ? 25.202 13.065 -10.844 1.00 81.81 181 ASP A N 1
ATOM 1398 C CA . ASP A 1 181 ? 26.242 13.365 -11.834 1.00 81.81 181 ASP A CA 1
ATOM 1399 C C . ASP A 1 181 ? 25.684 13.782 -13.215 1.00 81.81 181 ASP A C 1
ATOM 1401 O O . ASP A 1 181 ? 26.446 13.992 -14.155 1.00 81.81 181 ASP A O 1
ATOM 1405 N N . GLY A 1 182 ? 24.355 13.871 -13.374 1.00 80.81 182 GLY A N 1
ATOM 1406 C CA . GLY A 1 182 ? 23.678 14.267 -14.618 1.00 80.81 182 GLY A CA 1
ATOM 1407 C C . GLY A 1 182 ? 23.464 13.142 -15.641 1.00 80.81 182 GLY A C 1
ATOM 1408 O O . GLY A 1 182 ? 22.790 13.355 -16.647 1.00 80.81 182 GLY A O 1
ATOM 1409 N N . ASN A 1 183 ? 23.985 11.939 -15.387 1.00 84.31 183 ASN A N 1
ATOM 1410 C CA . ASN A 1 183 ? 23.762 10.761 -16.233 1.00 84.31 183 ASN A CA 1
ATOM 1411 C C . ASN A 1 183 ? 22.344 10.194 -16.061 1.00 84.31 183 ASN A C 1
ATOM 1413 O O . ASN A 1 183 ? 21.757 10.298 -14.986 1.00 84.31 183 ASN A O 1
ATOM 1417 N N . VAL A 1 184 ? 21.799 9.548 -17.097 1.00 82.88 184 VAL A N 1
ATOM 1418 C CA . VAL A 1 184 ? 20.498 8.857 -17.016 1.00 82.88 184 VAL A CA 1
ATOM 1419 C C . VAL A 1 184 ? 20.535 7.709 -16.006 1.00 82.88 184 VAL A C 1
ATOM 1421 O O . VAL A 1 184 ? 21.528 6.986 -15.918 1.00 82.88 184 VAL A O 1
ATOM 1424 N N . PHE A 1 185 ? 19.456 7.534 -15.237 1.00 78.44 185 PHE A N 1
ATOM 1425 C CA . PHE A 1 185 ? 19.370 6.439 -14.268 1.00 78.44 185 PHE A CA 1
ATOM 1426 C C . PHE A 1 185 ? 19.352 5.077 -14.992 1.00 78.44 185 PHE A C 1
ATOM 1428 O O . PHE A 1 185 ? 18.439 4.829 -15.789 1.00 78.44 185 PHE A O 1
ATOM 1435 N N . PRO A 1 186 ? 20.326 4.184 -14.730 1.00 79.06 186 PRO A N 1
ATOM 1436 C CA . PRO A 1 186 ? 20.424 2.907 -15.431 1.00 79.06 186 PRO A CA 1
ATOM 1437 C C . PRO A 1 186 ? 19.249 1.990 -15.071 1.00 79.06 186 PRO A C 1
ATOM 1439 O O . PRO A 1 186 ? 18.805 1.966 -13.925 1.00 79.06 186 PRO A O 1
ATOM 1442 N N . ALA A 1 187 ? 18.739 1.233 -16.047 1.00 74.62 187 ALA A N 1
ATOM 1443 C CA . ALA A 1 187 ? 17.683 0.226 -15.856 1.00 74.62 187 ALA A CA 1
ATOM 1444 C C . ALA A 1 187 ? 16.377 0.737 -15.196 1.00 74.62 187 ALA A C 1
ATOM 1446 O O . ALA A 1 187 ? 15.570 -0.045 -14.690 1.00 74.62 187 ALA A O 1
ATOM 1447 N N . ARG A 1 188 ? 16.102 2.052 -15.218 1.00 80.56 188 ARG A N 1
ATOM 1448 C CA . ARG A 1 188 ? 14.863 2.619 -14.648 1.00 80.56 188 ARG A CA 1
ATOM 1449 C C . ARG A 1 188 ? 13.611 2.001 -15.275 1.00 80.56 188 ARG A C 1
ATOM 1451 O O . ARG A 1 188 ? 12.671 1.661 -14.563 1.00 80.56 188 ARG A O 1
ATOM 1458 N N . TYR A 1 189 ? 13.597 1.871 -16.600 1.00 76.75 189 TYR A N 1
ATOM 1459 C CA . TYR A 1 189 ? 12.459 1.319 -17.336 1.00 76.75 189 TYR A CA 1
ATOM 1460 C C . TYR A 1 189 ? 12.228 -0.161 -17.009 1.00 76.75 189 TYR A C 1
ATOM 1462 O O . TYR A 1 189 ? 11.082 -0.562 -16.845 1.00 76.75 189 TYR A O 1
ATOM 1470 N N . GLU A 1 190 ? 13.292 -0.939 -16.797 1.00 78.19 190 GLU A N 1
ATOM 1471 C CA . GLU A 1 190 ? 13.203 -2.337 -16.351 1.00 78.19 190 GLU A CA 1
ATOM 1472 C C . GLU A 1 190 ? 12.609 -2.450 -14.942 1.00 78.19 190 GLU A C 1
ATOM 1474 O O . GLU A 1 190 ? 11.711 -3.258 -14.711 1.00 78.19 190 GLU A O 1
ATOM 1479 N N . LEU A 1 191 ? 13.032 -1.596 -14.001 1.00 82.88 191 LEU A N 1
ATOM 1480 C CA . LEU A 1 191 ? 12.449 -1.559 -12.654 1.00 82.88 191 LEU A CA 1
ATOM 1481 C C . LEU A 1 191 ? 10.959 -1.203 -12.688 1.00 82.88 191 LEU A C 1
ATOM 1483 O O . LEU A 1 191 ? 10.160 -1.802 -11.963 1.00 82.88 191 LEU A O 1
ATOM 1487 N N . ILE A 1 192 ? 10.579 -0.249 -13.542 1.00 85.06 192 ILE A N 1
ATOM 1488 C CA . ILE A 1 192 ? 9.178 0.131 -13.743 1.00 85.06 192 ILE A CA 1
ATOM 1489 C C . ILE A 1 192 ? 8.386 -1.028 -14.353 1.00 85.06 192 ILE A C 1
ATOM 1491 O O . ILE A 1 192 ? 7.291 -1.326 -13.873 1.00 85.06 192 ILE A O 1
ATOM 1495 N N . PHE A 1 193 ? 8.948 -1.715 -15.348 1.00 84.06 193 PHE A N 1
ATOM 1496 C CA . PHE A 1 193 ? 8.357 -2.893 -15.977 1.00 84.06 193 PHE A CA 1
ATOM 1497 C C . PHE A 1 193 ? 8.128 -4.027 -14.979 1.00 84.06 193 PHE A C 1
ATOM 1499 O O . PHE A 1 193 ? 7.003 -4.513 -14.852 1.00 84.06 193 PHE A O 1
ATOM 1506 N N . LEU A 1 194 ? 9.151 -4.405 -14.209 1.00 86.38 194 LEU A N 1
ATOM 1507 C CA . LEU A 1 194 ? 9.042 -5.460 -13.202 1.00 86.38 194 LEU A CA 1
ATOM 1508 C C . LEU A 1 194 ? 8.025 -5.091 -12.121 1.00 86.38 194 LEU A C 1
ATOM 1510 O O . LEU A 1 194 ? 7.197 -5.919 -11.743 1.00 86.38 194 LEU A O 1
ATOM 1514 N N . ALA A 1 195 ? 8.025 -3.844 -11.649 1.00 88.25 195 ALA A N 1
ATOM 1515 C CA . ALA A 1 195 ? 7.055 -3.395 -10.659 1.00 88.25 195 ALA A CA 1
ATOM 1516 C C . ALA A 1 195 ? 5.619 -3.407 -11.195 1.00 88.25 195 ALA A C 1
ATOM 1518 O O . ALA A 1 195 ? 4.723 -3.919 -10.521 1.00 88.25 195 ALA A O 1
ATOM 1519 N N . ALA A 1 196 ? 5.394 -2.882 -12.402 1.00 87.50 196 ALA A N 1
ATOM 1520 C CA . ALA A 1 196 ? 4.093 -2.903 -13.061 1.00 87.50 196 ALA A CA 1
ATOM 1521 C C . ALA A 1 196 ? 3.613 -4.345 -13.293 1.00 87.50 196 ALA A C 1
ATOM 1523 O O . ALA A 1 196 ? 2.478 -4.682 -12.945 1.00 87.50 196 ALA A O 1
ATOM 1524 N N . GLY A 1 197 ? 4.499 -5.213 -13.787 1.00 88.19 197 GLY A N 1
ATOM 1525 C CA . GLY A 1 197 ? 4.247 -6.637 -13.988 1.00 88.19 197 GLY A CA 1
ATOM 1526 C C . GLY A 1 197 ? 3.866 -7.350 -12.692 1.00 88.19 197 GLY A C 1
ATOM 1527 O O . GLY A 1 197 ? 2.847 -8.037 -12.645 1.00 88.19 197 GLY A O 1
ATOM 1528 N N . VAL A 1 198 ? 4.611 -7.128 -11.605 1.00 89.75 198 VAL A N 1
ATOM 1529 C CA . VAL A 1 198 ? 4.313 -7.703 -10.282 1.00 89.75 198 VAL A CA 1
ATOM 1530 C C . VAL A 1 198 ? 2.992 -7.170 -9.721 1.00 89.75 198 VAL A C 1
ATOM 1532 O O . VAL A 1 198 ? 2.236 -7.943 -9.130 1.00 89.75 198 VAL A O 1
ATOM 1535 N N . ILE A 1 199 ? 2.672 -5.883 -9.906 1.00 90.06 199 ILE A N 1
ATOM 1536 C CA . ILE A 1 199 ? 1.386 -5.301 -9.487 1.00 90.06 199 ILE A CA 1
ATOM 1537 C C . ILE A 1 199 ? 0.234 -5.989 -10.227 1.00 90.06 199 ILE A C 1
ATOM 1539 O O . ILE A 1 199 ? -0.666 -6.523 -9.573 1.00 90.06 199 ILE A O 1
ATOM 1543 N N . LEU A 1 200 ? 0.286 -6.046 -11.561 1.00 89.00 200 LEU A N 1
ATOM 1544 C CA . LEU A 1 200 ? -0.744 -6.687 -12.384 1.00 89.00 200 LEU A CA 1
ATOM 1545 C C . LEU A 1 200 ? -0.884 -8.177 -12.074 1.00 89.00 200 LEU A C 1
ATOM 1547 O O . LEU A 1 200 ? -1.997 -8.664 -11.868 1.00 89.00 200 LEU A O 1
ATOM 1551 N N . PHE A 1 201 ? 0.236 -8.892 -11.973 1.00 89.69 201 PHE A N 1
ATOM 1552 C CA . PHE A 1 201 ? 0.235 -10.307 -11.626 1.00 89.69 201 PHE A CA 1
ATOM 1553 C C . PHE A 1 201 ? -0.365 -10.529 -10.235 1.00 89.69 201 PHE A C 1
ATOM 1555 O O . PHE A 1 201 ? -1.203 -11.409 -10.046 1.00 89.69 201 PHE A O 1
ATOM 1562 N N . SER A 1 202 ? -0.027 -9.677 -9.263 1.00 89.88 202 SER A N 1
ATOM 1563 C CA . SER A 1 202 ? -0.594 -9.767 -7.918 1.00 89.88 202 SER A CA 1
ATOM 1564 C C . SER A 1 202 ? -2.094 -9.494 -7.867 1.00 89.88 202 SER A C 1
ATOM 1566 O O . SER A 1 202 ? -2.792 -10.143 -7.088 1.00 89.88 202 SER A O 1
ATOM 1568 N N . LEU A 1 203 ? -2.588 -8.559 -8.686 1.00 89.94 203 LEU A N 1
ATOM 1569 C CA . LEU A 1 203 ? -4.010 -8.262 -8.829 1.00 89.94 203 LEU A CA 1
ATOM 1570 C C . LEU A 1 203 ? -4.739 -9.465 -9.413 1.00 89.94 203 LEU A C 1
ATOM 1572 O O . LEU A 1 203 ? -5.734 -9.908 -8.847 1.00 89.94 203 LEU A O 1
ATOM 1576 N N . PHE A 1 204 ? -4.208 -10.028 -10.498 1.00 90.00 204 PHE A N 1
ATOM 1577 C CA . PHE A 1 204 ? -4.780 -11.194 -11.161 1.00 90.00 204 PHE A CA 1
ATOM 1578 C C . PHE A 1 204 ? -4.848 -12.404 -10.221 1.00 90.00 204 PHE A C 1
ATOM 1580 O O . PHE A 1 204 ? -5.917 -12.989 -10.025 1.00 90.00 204 PHE A O 1
ATOM 1587 N N . VAL A 1 205 ? -3.730 -12.726 -9.560 1.00 89.88 205 VAL A N 1
ATOM 1588 C CA . VAL A 1 205 ? -3.682 -13.801 -8.562 1.00 89.88 205 VAL A CA 1
ATOM 1589 C C . VAL A 1 205 ? -4.624 -13.497 -7.400 1.00 89.88 205 VAL A C 1
ATOM 1591 O O . VAL A 1 205 ? -5.346 -14.389 -6.973 1.00 89.88 205 VAL A O 1
ATOM 1594 N N . GLY A 1 206 ? -4.677 -12.258 -6.907 1.00 88.00 206 GLY A N 1
ATOM 1595 C CA . GLY A 1 206 ? -5.572 -11.855 -5.821 1.00 88.00 206 GLY A CA 1
ATOM 1596 C C . GLY A 1 206 ? -7.052 -12.045 -6.161 1.00 88.00 206 GLY A C 1
ATOM 1597 O O . GLY A 1 206 ? -7.783 -12.638 -5.370 1.00 88.00 206 GLY A O 1
ATOM 1598 N N . VAL A 1 207 ? -7.484 -11.613 -7.350 1.00 89.31 207 VAL A N 1
ATOM 1599 C CA . VAL A 1 207 ? -8.876 -11.728 -7.824 1.00 89.31 207 VAL A CA 1
ATOM 1600 C C . VAL A 1 207 ? -9.326 -13.186 -7.924 1.00 89.31 207 VAL A C 1
ATOM 1602 O O . VAL A 1 207 ? -10.472 -13.488 -7.601 1.00 89.31 207 VAL A O 1
ATOM 1605 N N . ILE A 1 208 ? -8.439 -14.098 -8.330 1.00 90.19 208 ILE A N 1
ATOM 1606 C CA . ILE A 1 208 ? -8.766 -15.525 -8.485 1.00 90.19 208 ILE A CA 1
ATOM 1607 C C . ILE A 1 208 ? -8.590 -16.289 -7.168 1.00 90.19 208 ILE A C 1
ATOM 1609 O O . ILE A 1 208 ? -9.461 -17.058 -6.761 1.00 90.19 208 ILE A O 1
ATOM 1613 N N . ALA A 1 209 ? -7.468 -16.091 -6.479 1.00 86.88 209 ALA A N 1
ATOM 1614 C CA . ALA A 1 209 ? -7.120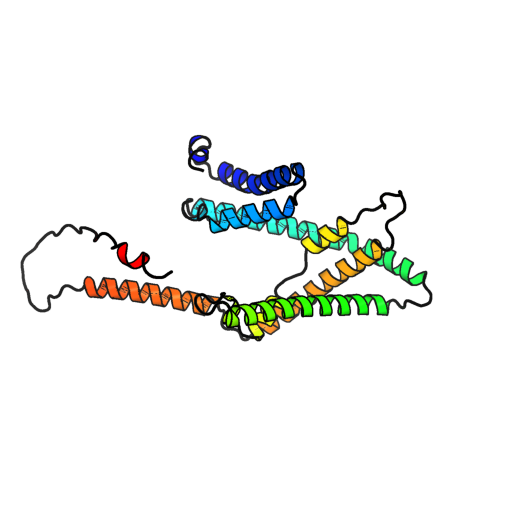 -16.860 -5.293 1.00 86.88 209 ALA A CA 1
ATOM 1615 C C . ALA A 1 209 ? -8.001 -16.499 -4.093 1.00 86.88 209 ALA A C 1
ATOM 1617 O O . ALA A 1 209 ? -8.361 -17.390 -3.327 1.00 86.88 209 ALA A O 1
ATOM 1618 N N . LEU A 1 210 ? -8.386 -15.228 -3.930 1.00 85.31 210 LEU A N 1
ATOM 1619 C CA . LEU A 1 210 ? -9.191 -14.786 -2.791 1.00 85.31 210 LEU A CA 1
ATOM 1620 C C . LEU A 1 210 ? -10.570 -15.474 -2.708 1.00 85.31 210 LEU A C 1
ATOM 1622 O O . LEU A 1 210 ? -10.844 -16.068 -1.662 1.00 85.31 210 LEU A O 1
ATOM 1626 N N . PRO A 1 211 ? -11.428 -15.489 -3.752 1.00 85.38 211 PRO A N 1
ATOM 1627 C CA . PRO A 1 211 ? -12.723 -16.170 -3.676 1.00 85.38 211 PRO A CA 1
ATOM 1628 C C . PRO A 1 211 ? -12.578 -17.682 -3.458 1.00 85.38 211 PRO A C 1
ATOM 1630 O O . PRO A 1 211 ? -13.353 -18.271 -2.704 1.00 85.38 211 PRO A O 1
ATOM 1633 N N . ILE A 1 212 ? -11.562 -18.317 -4.054 1.00 86.62 212 ILE A N 1
ATOM 1634 C CA . ILE A 1 212 ? -11.280 -19.750 -3.862 1.00 86.62 212 ILE A CA 1
ATOM 1635 C C . ILE A 1 212 ? -10.894 -20.033 -2.406 1.00 86.62 212 ILE A C 1
ATOM 1637 O O . ILE A 1 212 ? -11.389 -20.982 -1.790 1.00 86.62 212 ILE A O 1
ATOM 1641 N N . LEU A 1 213 ? -10.024 -19.199 -1.839 1.00 82.38 213 LEU A N 1
ATOM 1642 C CA . LEU A 1 213 ? -9.487 -19.397 -0.500 1.00 82.38 213 LEU A CA 1
ATOM 1643 C C . LEU A 1 213 ? -10.527 -19.083 0.589 1.00 82.38 213 LEU A C 1
ATOM 1645 O O . LEU A 1 213 ? -10.526 -19.741 1.632 1.00 82.38 213 LEU A O 1
ATOM 1649 N N . LEU A 1 214 ? -11.461 -18.165 0.311 1.00 81.69 214 LEU A N 1
ATOM 1650 C CA . LEU A 1 214 ? -12.579 -17.801 1.189 1.00 81.69 214 LEU A CA 1
ATOM 1651 C C . LEU A 1 214 ? -13.776 -18.766 1.130 1.00 81.69 214 LEU A C 1
ATOM 1653 O O . LEU A 1 214 ? -14.590 -18.759 2.049 1.00 81.69 214 LEU A O 1
ATOM 1657 N N . ARG A 1 215 ? -13.880 -19.640 0.116 1.00 77.25 215 ARG A N 1
ATOM 1658 C CA . ARG A 1 215 ? -15.064 -20.495 -0.142 1.00 77.25 215 ARG A CA 1
ATOM 1659 C C . ARG A 1 215 ? -15.484 -21.429 1.009 1.00 77.25 215 ARG A C 1
ATOM 1661 O O . ARG A 1 215 ? -16.576 -21.976 0.973 1.00 77.25 215 ARG A O 1
ATOM 1668 N N . HIS A 1 216 ? -14.634 -21.628 2.017 1.00 68.25 216 HIS A N 1
ATOM 1669 C CA . HIS A 1 216 ? -14.905 -22.533 3.142 1.00 68.25 216 HIS A CA 1
ATOM 1670 C C . HIS A 1 216 ? -14.497 -21.931 4.492 1.00 68.25 216 HIS A C 1
ATOM 1672 O O . HIS A 1 216 ? -13.917 -22.635 5.318 1.00 68.25 216 HIS A O 1
ATOM 1678 N N . ILE A 1 217 ? -14.683 -20.626 4.684 1.00 65.38 217 ILE A N 1
ATOM 1679 C CA . ILE A 1 217 ? -14.468 -19.984 5.983 1.00 65.38 217 ILE A CA 1
ATOM 1680 C C . ILE A 1 217 ? -15.790 -19.385 6.450 1.00 65.38 217 ILE A C 1
ATOM 1682 O O . ILE A 1 217 ? -16.318 -18.471 5.822 1.00 65.38 217 ILE A O 1
ATOM 1686 N N . GLU A 1 218 ? -16.315 -19.894 7.566 1.00 57.88 218 GLU A N 1
ATOM 1687 C CA . GLU A 1 218 ? -17.271 -19.138 8.374 1.00 57.88 218 GLU A CA 1
ATOM 1688 C C . GLU A 1 218 ? -16.561 -17.867 8.835 1.00 57.88 218 GLU A C 1
ATOM 1690 O O . GLU A 1 218 ? -15.516 -17.941 9.480 1.00 57.88 218 GLU A O 1
ATOM 1695 N N . SER A 1 219 ? -17.063 -16.698 8.428 1.00 54.69 219 SER A N 1
ATOM 1696 C CA . SER A 1 219 ? -16.371 -15.434 8.681 1.00 54.69 219 SER A CA 1
ATOM 1697 C C . SER A 1 219 ? -16.047 -15.273 10.172 1.00 54.69 219 SER A C 1
ATOM 1699 O O . SER A 1 219 ? -16.903 -15.451 11.037 1.00 54.69 219 SER A O 1
ATOM 1701 N N . SER A 1 220 ? -14.802 -14.905 10.478 1.00 53.91 220 SER A N 1
ATOM 1702 C CA . SER A 1 220 ? -14.386 -14.533 11.839 1.00 53.91 220 SER A CA 1
ATOM 1703 C C . SER A 1 220 ? -15.288 -13.429 12.425 1.00 53.91 220 SER A C 1
ATOM 1705 O O . SER A 1 220 ? -15.594 -13.437 13.616 1.00 53.91 220 SER A O 1
ATOM 1707 N N . ASP A 1 221 ? -15.838 -12.566 11.559 1.00 55.19 221 ASP A N 1
ATOM 1708 C CA . ASP A 1 221 ? -16.877 -11.583 11.897 1.00 55.19 221 ASP A CA 1
ATOM 1709 C C . ASP A 1 221 ? -18.120 -12.216 12.532 1.00 55.19 221 ASP A C 1
ATOM 1711 O O . ASP A 1 221 ? -18.608 -11.715 13.542 1.00 55.19 221 ASP A O 1
ATOM 1715 N N . ASN A 1 222 ? -18.606 -13.352 12.018 1.00 56.97 222 ASN A N 1
ATOM 1716 C CA . ASN A 1 222 ? -19.741 -14.054 12.620 1.00 56.97 222 ASN A CA 1
ATOM 1717 C C . ASN A 1 222 ? -19.398 -14.593 14.016 1.00 56.97 222 ASN A C 1
ATOM 1719 O O . ASN A 1 222 ? -20.264 -14.635 14.887 1.00 56.97 222 ASN A O 1
ATOM 1723 N N . VAL A 1 223 ? -18.152 -15.010 14.257 1.00 60.50 223 VAL A N 1
ATOM 1724 C CA . VAL A 1 223 ? -17.721 -15.531 15.565 1.00 60.50 223 VAL A CA 1
ATOM 1725 C C . VAL A 1 223 ? -17.611 -14.399 16.587 1.00 60.50 223 VAL A C 1
ATOM 1727 O O . VAL A 1 223 ? -18.108 -14.543 17.708 1.00 60.50 223 VAL A O 1
ATOM 1730 N N . GLN A 1 224 ? -17.024 -13.264 16.200 1.00 59.88 224 GLN A N 1
ATOM 1731 C CA . GLN A 1 224 ? -16.896 -12.093 17.067 1.00 59.88 224 GLN A CA 1
ATOM 1732 C C . GLN A 1 224 ? -18.257 -11.436 17.334 1.00 59.88 224 GLN A C 1
ATOM 1734 O O . GLN A 1 224 ? -18.577 -11.182 18.494 1.00 59.88 224 GLN A O 1
ATOM 1739 N N . GLN A 1 225 ? -19.105 -11.273 16.311 1.00 61.94 225 GLN A N 1
ATOM 1740 C CA . GLN A 1 225 ? -20.482 -10.795 16.482 1.00 61.94 225 GLN A CA 1
ATOM 1741 C C . GLN A 1 225 ? -21.290 -11.719 17.391 1.00 61.94 225 GLN A C 1
ATOM 1743 O O . GLN A 1 225 ? -21.943 -11.239 18.310 1.00 61.94 225 GLN A O 1
ATOM 1748 N N . ARG A 1 226 ? -21.200 -13.048 17.225 1.00 68.00 226 ARG A N 1
ATOM 1749 C CA . ARG A 1 226 ? -21.867 -13.996 18.136 1.00 68.00 226 ARG A CA 1
ATOM 1750 C C . ARG A 1 226 ? -21.336 -13.896 19.563 1.00 68.00 226 ARG A C 1
ATOM 1752 O O . ARG A 1 226 ? -22.092 -14.127 20.502 1.00 68.00 226 ARG A O 1
ATOM 1759 N N . LYS A 1 227 ? -20.052 -13.588 19.756 1.00 72.56 227 LYS A N 1
ATOM 1760 C CA . LYS A 1 227 ? -19.458 -13.406 21.087 1.00 72.56 227 LYS A CA 1
ATOM 1761 C C . LYS A 1 227 ? -19.940 -12.110 21.739 1.00 72.56 227 LYS A C 1
ATOM 1763 O O . LYS A 1 227 ? -20.325 -12.140 22.905 1.00 72.56 227 LYS A O 1
ATOM 1768 N N . GLU A 1 228 ? -19.975 -11.013 20.990 1.00 73.81 228 GLU A N 1
ATOM 1769 C CA . GLU A 1 228 ? -20.539 -9.733 21.434 1.00 73.81 228 GLU A CA 1
ATOM 1770 C C . GLU A 1 228 ? -22.041 -9.851 21.717 1.00 73.81 228 GLU A C 1
ATOM 1772 O O . GLU A 1 228 ? -22.504 -9.395 22.758 1.00 73.81 228 GLU A O 1
ATOM 1777 N N . GLU A 1 229 ? -22.789 -10.555 20.865 1.00 80.38 229 GLU A N 1
ATOM 1778 C CA . GLU A 1 229 ? -24.212 -10.834 21.062 1.00 80.38 229 GLU A CA 1
ATOM 1779 C C . GLU A 1 229 ? -24.445 -11.696 22.309 1.00 80.38 229 GLU A C 1
ATOM 1781 O O . GLU A 1 229 ? -25.343 -11.410 23.098 1.00 80.38 229 GLU A O 1
ATOM 1786 N N . ARG A 1 230 ? -23.616 -12.723 22.544 1.00 78.19 230 ARG A N 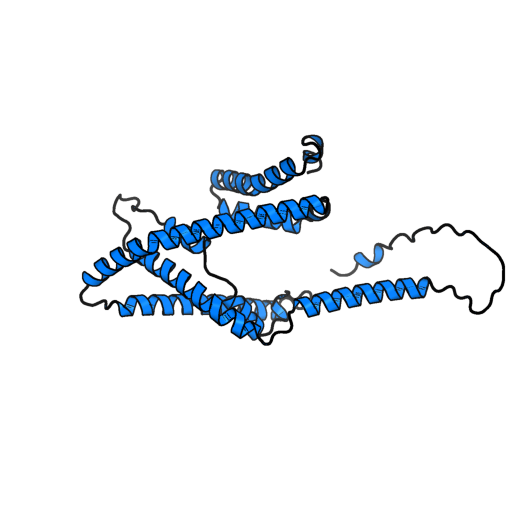1
ATOM 1787 C CA . ARG A 1 230 ? -23.673 -13.533 23.774 1.00 78.19 230 ARG A CA 1
ATOM 1788 C C . ARG A 1 230 ? -23.386 -12.699 25.018 1.00 78.19 230 ARG A C 1
ATOM 1790 O O . ARG A 1 230 ? -24.090 -12.866 26.006 1.00 78.19 230 ARG A O 1
ATOM 1797 N N . LEU A 1 231 ? -22.393 -11.810 24.974 1.00 85.12 231 LEU A N 1
ATOM 1798 C CA . LEU A 1 231 ? -22.070 -10.915 26.090 1.00 85.12 231 LEU A CA 1
ATOM 1799 C C . LEU A 1 231 ? -23.200 -9.913 26.352 1.00 85.12 231 LEU A C 1
ATOM 1801 O O . LEU A 1 231 ? -23.585 -9.720 27.500 1.00 85.12 231 LEU A O 1
ATOM 1805 N N . ALA A 1 232 ? -23.776 -9.328 25.300 1.00 82.56 232 ALA A N 1
ATOM 1806 C CA . ALA A 1 232 ? -24.919 -8.428 25.414 1.00 82.56 232 ALA A CA 1
ATOM 1807 C C . ALA A 1 232 ? -26.157 -9.151 25.968 1.00 82.56 232 ALA A C 1
ATOM 1809 O O . ALA A 1 232 ? -26.834 -8.625 26.852 1.00 82.56 232 ALA A O 1
ATOM 1810 N N . ARG A 1 233 ? -26.430 -10.379 25.504 1.00 84.06 233 ARG A N 1
ATOM 1811 C CA . ARG A 1 233 ? -27.510 -11.230 26.026 1.00 84.06 233 ARG A CA 1
ATOM 1812 C C . ARG A 1 233 ? -27.275 -11.619 27.484 1.00 84.06 233 ARG A C 1
ATOM 1814 O O . ARG A 1 233 ? -28.224 -11.560 28.252 1.00 84.06 233 ARG A O 1
ATOM 1821 N N . ALA A 1 234 ? -26.046 -11.964 27.870 1.00 86.75 234 ALA A N 1
ATOM 1822 C CA . ALA A 1 234 ? -25.698 -12.269 29.258 1.00 86.75 234 ALA A CA 1
ATOM 1823 C C . ALA A 1 234 ? -25.906 -11.047 30.163 1.00 86.75 234 ALA A C 1
ATOM 1825 O O . ALA A 1 234 ? -26.626 -11.143 31.146 1.00 86.75 234 ALA A O 1
ATOM 1826 N N . ALA A 1 235 ? -25.408 -9.874 29.759 1.00 86.25 235 ALA A N 1
ATOM 1827 C CA . ALA A 1 235 ? -25.627 -8.632 30.499 1.00 86.25 235 ALA A CA 1
ATOM 1828 C C . ALA A 1 235 ? -27.120 -8.265 30.601 1.00 86.25 235 ALA A C 1
ATOM 1830 O O . ALA A 1 235 ? -27.581 -7.800 31.639 1.00 86.25 235 ALA A O 1
ATOM 1831 N N . THR A 1 236 ? -27.897 -8.503 29.539 1.00 86.62 236 THR A N 1
ATOM 1832 C CA . THR A 1 236 ? -29.354 -8.290 29.553 1.00 86.62 236 THR A CA 1
ATOM 1833 C C . THR A 1 236 ? -30.050 -9.284 30.484 1.00 86.62 236 THR A C 1
ATOM 1835 O O . THR A 1 236 ? -30.972 -8.899 31.197 1.00 86.62 236 THR A O 1
ATOM 1838 N N . ALA A 1 237 ? -29.607 -10.545 30.507 1.00 86.75 237 ALA A N 1
ATOM 1839 C CA . ALA A 1 237 ? -30.132 -11.573 31.398 1.00 86.75 237 ALA A CA 1
ATOM 1840 C C . ALA A 1 237 ? -29.811 -11.268 32.867 1.00 86.75 237 ALA A C 1
ATOM 1842 O O . ALA A 1 237 ? -30.702 -11.385 33.700 1.00 86.75 237 ALA A O 1
ATOM 1843 N N . ASP A 1 238 ? -28.601 -10.796 33.176 1.00 84.81 238 ASP A N 1
ATOM 1844 C CA . ASP A 1 238 ? -28.217 -10.381 34.531 1.00 84.81 238 ASP A CA 1
ATOM 1845 C C . ASP A 1 238 ? -29.098 -9.225 35.028 1.00 84.81 238 ASP A C 1
ATOM 1847 O O . ASP A 1 238 ? -29.619 -9.262 36.143 1.00 84.81 238 ASP A O 1
ATOM 1851 N N . VAL A 1 239 ? -29.341 -8.222 34.177 1.00 84.38 239 VAL A N 1
ATOM 1852 C CA . VAL A 1 239 ? -30.255 -7.113 34.495 1.00 84.38 239 VAL A CA 1
ATOM 1853 C C . VAL A 1 239 ? -31.694 -7.608 34.647 1.00 84.38 239 VAL A C 1
ATOM 1855 O O . VAL A 1 239 ? -32.396 -7.164 35.553 1.00 84.38 239 VAL A O 1
ATOM 1858 N N . ALA A 1 240 ? -32.137 -8.535 33.795 1.00 83.06 240 ALA A N 1
ATOM 1859 C CA . ALA A 1 240 ? -33.476 -9.104 33.870 1.00 83.06 240 ALA A CA 1
ATOM 1860 C C . ALA A 1 240 ? -33.685 -9.903 35.164 1.00 83.06 240 ALA A C 1
ATOM 1862 O O . ALA A 1 240 ? -34.721 -9.735 35.793 1.00 83.06 240 ALA A O 1
ATOM 1863 N N . ILE A 1 241 ? -32.704 -10.701 35.601 1.00 80.94 241 ILE A N 1
ATOM 1864 C CA . ILE A 1 241 ? -32.761 -11.471 36.855 1.00 80.94 241 ILE A CA 1
ATOM 1865 C C . ILE A 1 241 ? -32.902 -10.536 38.061 1.00 80.94 241 ILE A C 1
ATOM 1867 O O . ILE A 1 241 ? -33.736 -10.783 38.924 1.00 80.94 241 ILE A O 1
ATOM 1871 N N . VAL A 1 242 ? -32.144 -9.435 38.098 1.00 80.81 242 VAL A N 1
ATOM 1872 C CA . VAL A 1 242 ? -32.239 -8.430 39.176 1.00 80.81 242 VAL A CA 1
ATOM 1873 C C . VAL A 1 242 ? -33.555 -7.642 39.116 1.00 80.81 242 VAL A C 1
ATOM 1875 O O . VAL A 1 242 ? -34.027 -7.144 40.135 1.00 80.81 242 VAL A O 1
ATOM 1878 N N . ALA A 1 243 ? -34.152 -7.516 37.929 1.00 77.75 243 ALA A N 1
ATOM 1879 C CA . ALA A 1 243 ? -35.414 -6.814 37.725 1.00 77.75 243 ALA A CA 1
ATOM 1880 C C . ALA A 1 243 ? -36.658 -7.680 37.978 1.00 77.75 243 ALA A C 1
ATOM 1882 O O . ALA A 1 243 ? -37.748 -7.111 38.036 1.00 77.75 243 ALA A O 1
ATOM 1883 N N . ILE A 1 244 ? -36.528 -9.007 38.127 1.00 76.75 244 ILE A N 1
ATOM 1884 C CA . ILE A 1 244 ? -37.640 -9.864 38.556 1.00 76.75 244 ILE A CA 1
ATOM 1885 C C . ILE A 1 244 ? -37.923 -9.524 40.022 1.00 76.75 244 ILE A C 1
ATOM 1887 O O . ILE A 1 244 ? -37.084 -9.793 40.883 1.00 76.75 244 ILE A O 1
ATOM 1891 N N . PRO A 1 245 ? -39.086 -8.930 40.338 1.00 65.62 245 PRO A N 1
ATOM 1892 C CA . PRO A 1 245 ? -39.488 -8.757 41.719 1.00 65.62 245 PRO A CA 1
ATOM 1893 C C . PRO A 1 245 ? -39.648 -10.151 42.327 1.00 65.62 245 PRO A C 1
ATOM 1895 O O . PRO A 1 245 ? -40.316 -11.009 41.745 1.00 65.62 245 PRO A O 1
ATOM 1898 N N . GLU A 1 246 ? -39.040 -10.379 43.487 1.00 60.22 246 GLU A N 1
ATOM 1899 C CA . GLU A 1 246 ? -39.293 -11.532 44.357 1.00 60.22 246 GLU A CA 1
ATOM 1900 C C . GLU A 1 246 ? -40.738 -11.473 44.889 1.00 60.22 246 GLU A C 1
ATOM 1902 O O . GLU A 1 246 ? -40.964 -11.321 46.078 1.00 60.22 246 GLU A O 1
ATOM 1907 N N . ASP A 1 247 ? -41.743 -11.553 44.017 1.00 50.44 247 ASP A N 1
ATOM 1908 C CA . ASP A 1 247 ? -43.152 -11.502 44.404 1.00 50.44 247 ASP A CA 1
ATOM 1909 C C . ASP A 1 247 ? -43.936 -12.608 43.703 1.00 50.44 247 ASP A C 1
ATOM 1911 O O . ASP A 1 247 ? -44.836 -12.402 42.892 1.00 50.44 247 ASP A O 1
ATOM 1915 N N . GLY A 1 248 ? -43.616 -13.840 44.100 1.00 52.91 248 GLY A N 1
ATOM 1916 C CA . GLY A 1 248 ? -44.555 -14.954 44.009 1.00 52.91 248 GLY A CA 1
ATOM 1917 C C . GLY A 1 248 ? -45.669 -14.891 45.062 1.00 52.91 248 GLY A C 1
ATOM 1918 O O . GLY A 1 248 ? -46.596 -15.695 44.980 1.00 52.91 248 GLY A O 1
ATOM 1919 N N . ARG A 1 249 ? -45.611 -13.986 46.058 1.00 48.25 249 ARG A N 1
ATOM 1920 C CA . ARG A 1 249 ? -46.639 -13.852 47.111 1.00 48.25 249 ARG A CA 1
ATOM 1921 C C . ARG A 1 249 ? -46.655 -12.470 47.787 1.00 48.25 249 ARG A C 1
ATOM 1923 O O . ARG A 1 249 ? -46.278 -12.370 48.947 1.00 48.25 249 ARG A O 1
ATOM 1930 N N . ALA A 1 250 ? -47.200 -11.44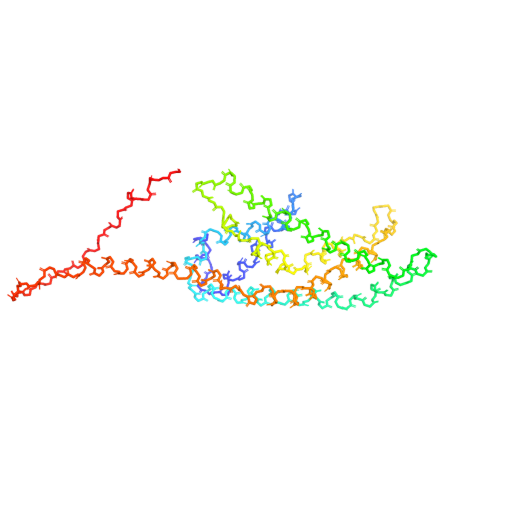3 47.142 1.00 42.50 250 ALA A N 1
ATOM 1931 C CA . ALA A 1 250 ? -47.793 -10.319 47.876 1.00 42.50 250 ALA A CA 1
ATOM 1932 C C . ALA A 1 250 ? -48.782 -9.548 46.998 1.00 42.50 250 ALA A C 1
ATOM 1934 O O . ALA A 1 250 ? -48.435 -8.709 46.174 1.00 42.50 250 ALA A O 1
ATOM 1935 N N . SER A 1 251 ? -50.058 -9.858 47.194 1.00 47.31 251 SER A N 1
ATOM 1936 C CA . SER A 1 251 ? -51.170 -9.044 46.729 1.00 47.31 251 SER A CA 1
ATOM 1937 C C . SER A 1 251 ? -51.183 -7.703 47.473 1.00 47.31 251 SER A C 1
ATOM 1939 O O . SER A 1 251 ? -51.295 -7.695 48.694 1.00 47.31 251 SER A O 1
ATOM 1941 N N . GLY A 1 252 ? -51.185 -6.598 46.724 1.00 43.28 252 GLY A N 1
ATOM 1942 C CA . GLY A 1 252 ? -51.764 -5.316 47.137 1.00 43.28 252 GLY A CA 1
ATOM 1943 C C . GLY A 1 252 ? -50.829 -4.322 47.835 1.00 43.28 252 GLY A C 1
ATOM 1944 O O . GLY A 1 252 ? -50.384 -4.545 48.952 1.00 43.28 252 GLY A O 1
ATOM 1945 N N . GLY A 1 253 ? -50.648 -3.152 47.215 1.00 37.31 253 GLY A N 1
ATOM 1946 C CA . GLY A 1 253 ? -50.125 -1.957 47.884 1.00 37.31 253 GLY A CA 1
ATOM 1947 C C . GLY A 1 253 ? -49.137 -1.184 47.024 1.00 37.31 253 GLY A C 1
ATOM 1948 O O . GLY A 1 253 ? -47.965 -1.532 46.949 1.00 37.31 253 GLY A O 1
ATOM 1949 N N . GLY A 1 254 ? -49.620 -0.136 46.356 1.00 44.72 254 GLY A N 1
ATOM 1950 C CA . GLY A 1 254 ? -48.802 0.694 45.480 1.00 44.72 254 GLY A CA 1
ATOM 1951 C C . GLY A 1 254 ? -47.669 1.405 46.214 1.00 44.72 254 GLY A C 1
ATOM 1952 O O . GLY A 1 254 ? -47.883 1.968 47.280 1.00 44.72 254 GLY A O 1
ATOM 1953 N N . TYR A 1 255 ? -46.494 1.452 45.588 1.00 38.00 255 TYR A N 1
ATOM 1954 C CA . TYR A 1 255 ? -45.435 2.390 45.939 1.00 38.00 255 TYR A CA 1
ATOM 1955 C C . TYR A 1 255 ? -44.697 2.835 44.677 1.00 38.00 255 TYR A C 1
ATOM 1957 O O . TYR A 1 255 ? -44.067 2.040 43.982 1.00 38.00 255 TYR A O 1
ATOM 1965 N N . GLN A 1 256 ? -44.760 4.141 44.410 1.00 44.53 256 GLN A N 1
ATOM 1966 C CA . GLN A 1 256 ? -43.741 4.837 43.636 1.00 44.53 256 GLN A CA 1
ATOM 1967 C C . GLN A 1 256 ? -42.382 4.573 44.300 1.00 44.53 256 GLN A C 1
ATOM 1969 O O . GLN A 1 256 ? -42.189 4.919 45.466 1.00 44.53 256 GLN A O 1
ATOM 1974 N N . ARG A 1 257 ? -41.429 3.985 43.576 1.00 40.88 257 ARG A N 1
ATOM 1975 C CA . ARG A 1 257 ? -40.012 4.056 43.943 1.00 40.88 257 ARG A CA 1
ATOM 1976 C C . ARG A 1 257 ? -39.222 4.632 42.782 1.00 40.88 257 ARG A C 1
ATOM 1978 O O . ARG A 1 257 ? -39.149 4.070 41.697 1.00 40.88 257 ARG A O 1
ATOM 1985 N N . GLU A 1 258 ? -38.669 5.800 43.060 1.00 39.97 258 GLU A N 1
ATOM 1986 C CA . GLU A 1 258 ? -37.704 6.536 42.265 1.00 39.97 258 GLU A CA 1
ATOM 1987 C C . GLU A 1 258 ? -36.494 5.641 41.952 1.00 39.97 258 GLU A C 1
ATOM 1989 O O . GLU A 1 258 ? -35.776 5.201 42.853 1.00 39.97 258 GLU A O 1
ATOM 1994 N N . TYR A 1 259 ? -36.281 5.341 40.668 1.00 40.44 259 TYR A N 1
ATOM 1995 C CA . TYR A 1 259 ? -35.115 4.596 40.200 1.00 40.44 259 TYR A CA 1
ATOM 1996 C C . TYR A 1 259 ? -33.859 5.456 40.367 1.00 40.44 259 TYR A C 1
ATOM 1998 O O . TYR A 1 259 ? -33.476 6.233 39.491 1.00 40.44 259 TYR A O 1
ATOM 2006 N N . ARG A 1 260 ? -33.190 5.307 41.510 1.00 39.66 260 ARG A N 1
ATOM 2007 C CA . ARG A 1 260 ? -31.825 5.790 41.698 1.00 39.66 260 ARG A CA 1
ATOM 2008 C C . ARG A 1 260 ? -30.869 4.775 41.075 1.00 39.66 260 ARG A C 1
ATOM 2010 O O . ARG A 1 260 ? -30.717 3.670 41.584 1.00 39.66 260 ARG A O 1
ATOM 2017 N N . TYR A 1 261 ? -30.243 5.165 39.964 1.00 39.91 261 TYR A N 1
ATOM 2018 C CA . TYR A 1 261 ? -29.133 4.437 39.347 1.00 39.91 261 TYR A CA 1
ATOM 2019 C C . TYR A 1 261 ? -28.107 4.019 40.416 1.00 39.91 261 TYR A C 1
ATOM 2021 O O . TYR A 1 261 ? -27.646 4.889 41.165 1.00 39.91 261 TYR A O 1
ATOM 2029 N N . PRO A 1 262 ? -27.691 2.742 40.482 1.00 37.69 262 PRO A N 1
ATOM 2030 C CA . PRO A 1 262 ? -26.518 2.385 41.253 1.00 37.69 262 PRO A CA 1
ATOM 2031 C C . PRO A 1 262 ? -25.301 2.942 40.515 1.00 37.69 262 PRO A C 1
ATOM 2033 O O . PRO A 1 262 ? -25.099 2.691 39.325 1.00 37.69 262 PRO A O 1
ATOM 2036 N N . ALA A 1 263 ? -24.509 3.754 41.214 1.00 46.53 263 ALA A N 1
ATOM 2037 C CA . ALA A 1 263 ? -23.214 4.187 40.723 1.00 46.53 263 ALA A CA 1
ATOM 2038 C C . ALA A 1 263 ? -22.398 2.935 40.377 1.00 46.53 263 ALA A C 1
ATOM 2040 O O . ALA A 1 263 ? -22.159 2.099 41.244 1.00 46.53 263 ALA A O 1
ATOM 2041 N N . ALA A 1 264 ? -22.016 2.800 39.106 1.00 45.62 264 ALA A N 1
ATOM 2042 C CA . ALA A 1 264 ? -21.131 1.739 38.655 1.00 45.62 264 ALA A CA 1
ATOM 2043 C C . ALA A 1 264 ? -19.875 1.740 39.536 1.00 45.62 264 ALA A C 1
ATOM 2045 O O . ALA A 1 264 ? -19.117 2.717 39.545 1.00 45.62 264 ALA A O 1
ATOM 2046 N N . ASP A 1 265 ? -19.693 0.663 40.295 1.00 43.12 265 ASP A N 1
ATOM 2047 C CA . ASP A 1 265 ? -18.536 0.471 41.150 1.00 43.12 265 ASP A CA 1
ATOM 2048 C C . ASP A 1 265 ? -17.280 0.382 40.270 1.00 43.12 265 ASP A C 1
ATOM 2050 O O . ASP A 1 265 ? -17.018 -0.606 39.583 1.00 43.12 265 ASP A O 1
ATOM 2054 N N . ARG A 1 266 ? -16.514 1.478 40.248 1.00 47.50 266 ARG A N 1
ATOM 2055 C CA . ARG A 1 266 ? -15.256 1.602 39.500 1.00 47.50 266 ARG A CA 1
ATOM 2056 C C . ARG A 1 266 ? -14.119 0.777 40.111 1.00 47.50 266 ARG A C 1
ATOM 2058 O O . ARG A 1 266 ? -13.028 0.779 39.541 1.00 47.50 266 ARG A O 1
ATOM 2065 N N . SER A 1 267 ? -14.334 0.082 41.228 1.00 45.28 267 SER A N 1
ATOM 2066 C CA . SER A 1 267 ? -13.284 -0.695 41.894 1.00 45.28 267 SER A CA 1
ATOM 2067 C C . SER A 1 267 ? -12.874 -1.961 41.125 1.00 45.28 267 SER A C 1
ATOM 2069 O O . SER A 1 267 ? -11.721 -2.377 41.225 1.00 45.28 267 SER A O 1
ATOM 2071 N N . GLN A 1 268 ? -13.740 -2.517 40.267 1.00 42.28 268 GLN A N 1
ATOM 2072 C CA . GLN A 1 268 ? -13.424 -3.734 39.497 1.00 42.28 268 GLN A CA 1
ATOM 2073 C C . GLN A 1 268 ? -12.543 -3.502 38.255 1.00 42.28 268 GLN A C 1
ATOM 2075 O O . GLN A 1 268 ? -12.014 -4.455 37.693 1.00 42.28 268 GLN A O 1
ATOM 2080 N N . PHE A 1 269 ? -12.309 -2.250 37.843 1.00 45.03 269 PHE A N 1
ATOM 2081 C CA . PHE A 1 269 ? -11.419 -1.930 36.713 1.00 45.03 269 PHE A CA 1
ATOM 2082 C C . PHE A 1 269 ? -9.966 -1.625 37.125 1.00 45.03 269 PHE A C 1
ATOM 2084 O O . PHE A 1 269 ? -9.149 -1.286 36.268 1.00 45.03 269 PHE A O 1
ATOM 2091 N N . ALA A 1 270 ? -9.620 -1.736 38.413 1.00 46.44 270 ALA A N 1
ATOM 2092 C CA . ALA A 1 270 ? -8.308 -1.334 38.936 1.00 46.44 270 ALA A CA 1
ATOM 2093 C C . ALA A 1 270 ? -7.348 -2.495 39.271 1.00 46.44 270 ALA A C 1
ATOM 2095 O O . ALA A 1 270 ? -6.253 -2.243 39.775 1.00 46.44 270 ALA A O 1
ATOM 2096 N N . GLY A 1 271 ? -7.710 -3.748 38.984 1.00 40.47 271 GLY A N 1
ATOM 2097 C CA . GLY A 1 271 ? -6.969 -4.914 39.470 1.00 40.47 271 GLY A CA 1
ATOM 2098 C C . GLY A 1 271 ? -6.722 -5.995 38.429 1.00 40.47 271 GLY A C 1
ATOM 2099 O O . GLY A 1 271 ? -7.186 -7.104 38.622 1.00 40.47 271 GLY A O 1
ATOM 2100 N N . ASP A 1 272 ? -6.003 -5.688 37.348 1.00 43.47 272 ASP A N 1
ATOM 2101 C CA . ASP A 1 27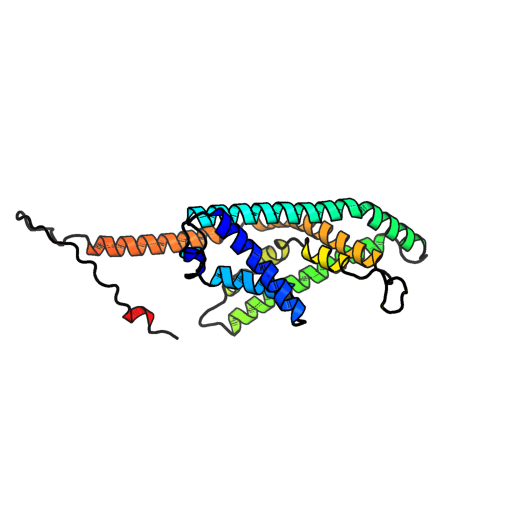2 ? -4.998 -6.627 36.827 1.00 43.47 272 ASP A CA 1
ATOM 2102 C C . ASP A 1 272 ? -4.092 -5.932 35.800 1.00 43.47 272 ASP A C 1
ATOM 2104 O O . ASP A 1 272 ? -4.516 -5.530 34.711 1.00 43.47 272 ASP A O 1
ATOM 2108 N N . ARG A 1 273 ? -2.833 -5.736 36.206 1.00 42.25 273 ARG A N 1
ATOM 2109 C CA . ARG A 1 273 ? -1.742 -5.209 35.378 1.00 42.25 273 ARG A CA 1
ATOM 2110 C C . ARG A 1 273 ? -1.139 -6.317 34.515 1.00 42.25 273 ARG A C 1
ATOM 2112 O O . ARG A 1 273 ? -0.854 -7.410 35.055 1.00 42.25 273 ARG A O 1
#

pLDDT: mean 74.43, std 15.89, range [37.31, 95.88]

Organism: Klebsiella pneumoniae (NCBI:txid573)